Protein AF-A0A4Q3J9M8-F1 (afdb_monomer)

Foldseek 3Di:
DDPPPVLLVVVCCCCVVCNPVNQQVVQVVLLVVLCVLPQAFKEKEAEAFPLLSQQLLVCSRRVASFDCDPSDTHHPDGFQAIFIDHNVPSPDPPDGGPPVDRQGNDPVRLVVLLVCCVVRVGLEYEYGAALLDDLVVLLVRLVVCCVRPVVSQLPASRNHQAYEYEYEPCVNQDDDPVSSVVSQVSSVVSNQVSQVVRVNSVRHHYYYFYAYSDNVDPRSVSVVVSSVVRSVRSVD

Radius of gyration: 18.49 Å; Cα contacts (8 Å, |Δi|>4): 381; chains: 1; bounding box: 43×40×62 Å

Secondary structure (DSSP, 8-state):
-----HHHHHHHHHHHHHHHHHHHHHHHHHHHHHHHHHTT--EEEE-STTSSHHHHHHHHHHSSSSEEETTEEEPPP-----EEE-GGGGG-TT-----SS----SGGGTHHHHHHHHHH--SEEEEEEETTS-HHHHHHHHHTHHHHTGGGGSS--TT--EEEEEEE-GGGG-S-HHHHHHHHHHHHHHHHHHHHTSGGGTT-EEEEEE----TTS--HHHHHHHHHHHHHHTT-

Nearest PDB structures (foldseek):
  6jms-assembly1_A  TM=3.909E-01  e=2.200E-01  Cryptomeria japonica
  6ii7-assembly1_A  TM=4.562E-01  e=1.155E+00  Plasmodium falciparum 3D7
  2pgr-assembly1_A  TM=4.393E-01  e=7.632E-01  Plasmodium vivax
  8usc-assembly1_F  TM=2.830E-01  e=1.736E-01  Homo sapiens
  5jip-assembly1_B  TM=5.980E-01  e=8.160E+00  Clostridium perfringens

Solvent-accessible surface area (backbone atoms only — not comparable to full-atom values): 12938 Å² total; per-residue (Å²): 134,84,82,78,55,66,66,62,54,48,52,50,45,49,46,68,73,56,35,73,64,52,58,51,50,49,16,53,51,44,34,51,51,51,48,65,55,34,42,83,38,26,34,36,37,45,54,60,67,86,23,44,61,46,22,50,51,36,24,62,63,48,64,35,30,48,39,77,60,86,94,41,84,36,72,51,74,86,54,46,43,47,43,53,46,57,43,86,46,82,80,46,100,85,56,83,72,73,49,91,55,91,33,53,34,53,86,94,25,48,70,44,43,51,51,47,48,71,74,62,54,31,24,26,37,41,36,29,35,54,42,76,52,53,74,69,54,47,50,51,62,53,57,50,41,41,88,52,50,51,60,82,23,58,89,46,48,87,60,42,35,23,46,32,37,38,29,16,49,48,76,72,64,53,98,44,73,67,50,53,51,52,56,50,46,54,55,40,54,53,49,51,51,57,33,63,75,35,70,49,45,63,80,47,45,71,52,69,39,71,24,36,63,48,78,91,47,96,42,48,67,46,41,51,52,46,52,51,51,52,32,52,54,51,66,111

pLDDT: mean 76.06, std 20.87, range [29.19, 98.31]

Structure (mmCIF, N/CA/C/O backbone):
data_AF-A0A4Q3J9M8-F1
#
_entry.id   AF-A0A4Q3J9M8-F1
#
loop_
_atom_site.group_PDB
_atom_site.id
_atom_site.type_symbol
_atom_site.label_atom_id
_atom_site.label_alt_id
_atom_site.label_comp_id
_atom_site.label_asym_id
_atom_site.label_entity_id
_atom_site.label_seq_id
_atom_site.pdbx_PDB_ins_code
_atom_site.Cartn_x
_atom_site.Cartn_y
_atom_site.Cartn_z
_atom_site.occupancy
_atom_site.B_iso_or_equiv
_atom_site.auth_seq_id
_atom_site.auth_comp_id
_atom_site.auth_asym_id
_atom_site.auth_atom_id
_atom_site.pdbx_PDB_model_num
ATOM 1 N N . MET A 1 1 ? 23.317 -5.936 -42.531 1.00 34.91 1 MET A N 1
ATOM 2 C CA . MET A 1 1 ? 23.361 -5.793 -41.062 1.00 34.91 1 MET A CA 1
ATOM 3 C C . MET A 1 1 ? 21.920 -5.882 -40.584 1.00 34.91 1 MET A C 1
ATOM 5 O O . MET A 1 1 ? 21.165 -4.950 -40.819 1.00 34.91 1 MET A O 1
ATOM 9 N N . VAL A 1 2 ? 21.485 -7.051 -40.110 1.00 39.22 2 VAL A N 1
ATOM 10 C CA . VAL A 1 2 ? 20.093 -7.259 -39.677 1.00 39.22 2 VAL A CA 1
ATOM 11 C C . VAL A 1 2 ? 19.960 -6.637 -38.292 1.00 39.22 2 VAL A C 1
ATOM 13 O O . VAL A 1 2 ? 20.697 -7.017 -37.385 1.00 39.22 2 VAL A O 1
ATOM 16 N N . ALA A 1 3 ? 19.091 -5.638 -38.151 1.00 35.22 3 ALA A N 1
ATOM 17 C CA . ALA A 1 3 ? 18.770 -5.058 -36.856 1.00 35.22 3 ALA A CA 1
ATOM 18 C C . ALA A 1 3 ? 18.008 -6.112 -36.044 1.00 35.22 3 ALA A C 1
ATOM 20 O O . ALA A 1 3 ? 16.868 -6.439 -36.363 1.00 35.22 3 ALA A O 1
ATOM 21 N N . PHE A 1 4 ? 18.681 -6.685 -35.049 1.00 36.88 4 PHE A N 1
ATOM 22 C CA . PHE A 1 4 ? 18.073 -7.554 -34.050 1.00 36.88 4 PHE A CA 1
ATOM 23 C C . PHE A 1 4 ? 17.113 -6.697 -33.222 1.00 36.88 4 PHE A C 1
ATOM 25 O O . PHE A 1 4 ? 17.547 -5.815 -32.475 1.00 36.88 4 PHE A O 1
ATOM 32 N N . ASP A 1 5 ? 15.811 -6.914 -33.382 1.00 49.81 5 ASP A N 1
ATOM 33 C CA . ASP A 1 5 ? 14.810 -6.298 -32.520 1.00 49.81 5 ASP A CA 1
ATOM 34 C C . ASP A 1 5 ? 14.708 -7.148 -31.254 1.00 49.81 5 ASP A C 1
ATOM 36 O O . ASP A 1 5 ? 13.863 -8.034 -31.121 1.00 49.81 5 ASP A O 1
ATOM 40 N N . LEU A 1 6 ? 15.640 -6.884 -30.332 1.00 43.66 6 LEU A N 1
ATOM 41 C CA . LEU A 1 6 ? 15.848 -7.633 -29.092 1.00 43.66 6 LEU A CA 1
ATOM 42 C C . LEU A 1 6 ? 14.543 -7.874 -28.311 1.00 43.66 6 LEU A C 1
ATOM 44 O O . LEU A 1 6 ? 14.422 -8.861 -27.595 1.00 43.66 6 LEU A O 1
ATOM 48 N N . LYS A 1 7 ? 13.559 -6.975 -28.447 1.00 46.78 7 LYS A N 1
ATOM 49 C CA . LYS A 1 7 ? 12.254 -7.073 -27.784 1.00 46.78 7 LYS A CA 1
ATOM 50 C C . LYS A 1 7 ? 11.338 -8.093 -28.455 1.00 46.78 7 LYS A C 1
ATOM 52 O O . LYS A 1 7 ? 10.704 -8.879 -27.753 1.00 46.78 7 LYS A O 1
ATOM 57 N N . LYS A 1 8 ? 11.294 -8.109 -29.789 1.00 48.78 8 LYS A N 1
ATOM 58 C CA . LYS A 1 8 ? 10.491 -9.050 -30.579 1.00 48.78 8 LYS A CA 1
ATOM 59 C C . LYS A 1 8 ? 10.995 -10.479 -30.412 1.00 48.78 8 LYS A C 1
ATOM 61 O O . LYS A 1 8 ? 10.197 -11.388 -30.188 1.00 48.78 8 LYS A O 1
ATOM 66 N N . ASP A 1 9 ? 12.313 -10.643 -30.422 1.00 55.47 9 ASP A N 1
ATOM 67 C CA . ASP A 1 9 ? 12.949 -11.951 -30.286 1.00 55.47 9 ASP A CA 1
ATOM 68 C C . ASP A 1 9 ? 12.817 -12.495 -28.860 1.00 55.47 9 ASP A C 1
ATOM 70 O O . ASP A 1 9 ? 12.577 -13.685 -28.681 1.00 55.47 9 ASP A O 1
ATOM 74 N N . MET A 1 10 ? 12.868 -11.638 -27.834 1.00 46.31 10 MET A N 1
ATOM 75 C CA . MET A 1 10 ? 12.685 -12.058 -26.441 1.00 46.31 10 MET A CA 1
ATOM 76 C C . MET A 1 10 ? 11.227 -12.420 -26.126 1.00 46.31 10 MET A C 1
ATOM 78 O O . MET A 1 10 ? 10.986 -13.405 -25.432 1.00 46.31 10 MET A O 1
ATOM 82 N N . LEU A 1 11 ? 10.247 -11.680 -26.665 1.00 43.53 11 LEU A N 1
ATOM 83 C CA . LEU A 1 11 ? 8.823 -11.993 -26.495 1.00 43.53 11 LEU A CA 1
ATOM 84 C C . LEU A 1 11 ? 8.440 -13.275 -27.253 1.00 43.53 11 LEU A C 1
ATOM 86 O O . LEU A 1 11 ? 7.758 -14.137 -26.700 1.00 43.53 11 LEU A O 1
ATOM 90 N N . GLN A 1 12 ? 8.927 -13.443 -28.490 1.00 50.16 12 GLN A N 1
ATOM 91 C CA . GLN A 1 12 ? 8.756 -14.682 -29.256 1.00 50.16 12 GLN A CA 1
ATOM 92 C C . GLN A 1 12 ? 9.469 -15.861 -28.599 1.00 50.16 12 GLN A C 1
ATOM 94 O O . GLN A 1 12 ? 8.900 -16.950 -28.537 1.00 50.16 12 GLN A O 1
ATOM 99 N N . TRP A 1 13 ? 10.673 -15.663 -28.062 1.00 55.78 13 TRP A N 1
ATOM 100 C CA . TRP A 1 13 ? 11.381 -16.684 -27.297 1.00 55.78 13 TRP A CA 1
ATOM 101 C C . TRP A 1 13 ? 10.602 -17.068 -26.037 1.00 55.78 13 TRP A C 1
ATOM 103 O O . TRP A 1 13 ? 10.416 -18.250 -25.787 1.00 55.78 13 TRP A O 1
ATOM 113 N N . PHE A 1 14 ? 10.045 -16.115 -25.288 1.00 41.34 14 PHE A N 1
ATOM 114 C CA . PHE A 1 14 ? 9.275 -16.406 -24.074 1.00 41.34 14 PHE A CA 1
ATOM 115 C C . PHE A 1 14 ? 7.958 -17.140 -24.380 1.00 41.34 14 PHE A C 1
ATOM 117 O O . PHE A 1 14 ? 7.633 -18.143 -23.747 1.00 41.34 14 PHE A O 1
ATOM 124 N N . VAL A 1 15 ? 7.225 -16.696 -25.407 1.00 45.69 15 VAL A N 1
ATOM 125 C CA . VAL A 1 15 ? 5.976 -17.336 -25.858 1.00 45.69 15 VAL A CA 1
ATOM 126 C C . VAL A 1 15 ? 6.233 -18.717 -26.472 1.00 45.69 15 VAL A C 1
ATOM 128 O O . VAL A 1 15 ? 5.415 -19.613 -26.284 1.00 45.69 15 VAL A O 1
ATOM 131 N N . SER A 1 16 ? 7.357 -18.919 -27.166 1.00 46.34 16 SER A N 1
ATOM 132 C CA . SER A 1 16 ? 7.733 -20.226 -27.734 1.00 46.34 16 SER A CA 1
ATOM 133 C C . SER A 1 16 ? 8.341 -21.186 -26.710 1.00 46.34 16 SER A C 1
ATOM 135 O O . SER A 1 16 ? 8.141 -22.390 -26.828 1.00 46.34 16 SER A O 1
ATOM 137 N N . THR A 1 17 ? 9.037 -20.670 -25.693 1.00 45.38 17 THR A N 1
ATOM 138 C CA . THR A 1 17 ? 9.696 -21.470 -24.647 1.00 45.38 17 THR A CA 1
ATOM 139 C C . THR A 1 17 ? 8.710 -21.918 -23.575 1.00 45.38 17 THR A C 1
ATOM 141 O O . THR A 1 17 ? 8.787 -23.054 -23.114 1.00 45.38 17 THR A O 1
ATOM 144 N N . PHE A 1 18 ? 7.772 -21.051 -23.183 1.00 42.66 18 PHE A N 1
ATOM 145 C CA . PHE A 1 18 ? 6.828 -21.342 -22.103 1.00 42.66 18 PHE A CA 1
ATOM 146 C C . PHE A 1 18 ? 5.405 -21.629 -22.604 1.00 42.66 18 PHE A C 1
ATOM 148 O O . PHE A 1 18 ? 4.653 -22.302 -21.913 1.00 42.66 18 PHE A O 1
ATOM 155 N N . GLY A 1 19 ? 5.027 -21.205 -23.814 1.00 35.03 19 GLY A N 1
ATOM 156 C CA . GLY A 1 19 ? 3.685 -21.424 -24.365 1.00 35.03 19 GLY A CA 1
ATOM 157 C C . GLY A 1 19 ? 2.616 -20.494 -23.770 1.00 35.03 19 GLY A C 1
ATOM 158 O O . GLY A 1 19 ? 2.667 -20.100 -22.604 1.00 35.03 19 GLY A O 1
ATOM 159 N N . LYS A 1 20 ? 1.595 -20.149 -24.571 1.00 37.00 20 LYS A N 1
ATOM 160 C CA . LYS A 1 20 ? 0.423 -19.372 -24.106 1.00 37.00 20 LYS 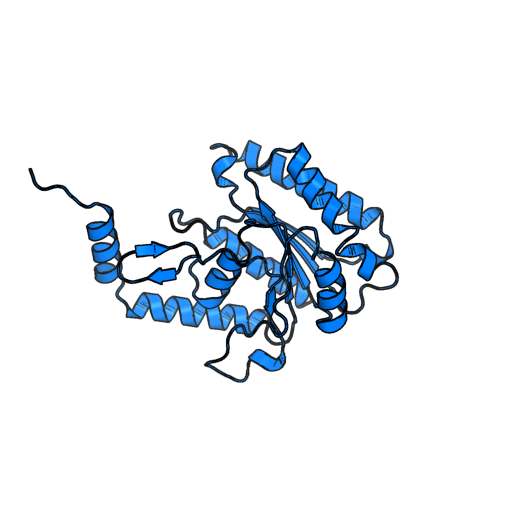A CA 1
ATOM 161 C C . LYS A 1 20 ? -0.327 -20.067 -22.959 1.00 37.00 20 LYS A C 1
ATOM 163 O O . LYS A 1 20 ? -0.918 -19.390 -22.122 1.00 37.00 20 LYS A O 1
ATOM 168 N N . ASP A 1 21 ? -0.247 -21.392 -22.892 1.00 29.19 21 ASP A N 1
ATOM 169 C CA . ASP A 1 21 ? -0.955 -22.209 -21.906 1.00 29.19 21 ASP A CA 1
ATOM 170 C C . ASP A 1 21 ? -0.332 -22.127 -20.499 1.00 29.19 21 ASP A C 1
ATOM 172 O O . ASP A 1 21 ? -1.062 -22.125 -19.510 1.00 29.19 21 ASP A O 1
ATOM 176 N N . VAL A 1 22 ? 0.994 -21.957 -20.372 1.00 29.44 22 VAL A N 1
ATOM 177 C CA . VAL A 1 22 ? 1.664 -21.761 -19.064 1.00 29.44 22 VAL A CA 1
ATOM 178 C C . VAL A 1 22 ? 1.387 -20.366 -18.497 1.00 29.44 22 VAL A C 1
ATOM 180 O O . VAL A 1 22 ? 1.242 -20.198 -17.284 1.00 29.44 22 VAL A O 1
ATOM 183 N N . LEU A 1 23 ? 1.252 -19.364 -19.370 1.00 31.72 23 LEU A N 1
ATOM 184 C CA . LEU A 1 23 ? 0.848 -18.004 -19.001 1.00 31.72 23 LEU A CA 1
ATOM 185 C C . LEU A 1 23 ? -0.592 -17.958 -18.468 1.00 31.72 23 LEU A C 1
ATOM 187 O O . LEU A 1 23 ? -0.853 -17.310 -17.459 1.00 31.72 23 LEU A O 1
ATOM 191 N N . LEU A 1 24 ? -1.513 -18.690 -19.102 1.00 32.50 24 LEU A N 1
ATOM 192 C CA . LEU A 1 24 ? -2.895 -18.821 -18.628 1.00 32.50 24 LEU A CA 1
ATOM 193 C C . LEU A 1 24 ? -2.967 -19.605 -17.309 1.00 32.50 24 LEU A C 1
ATOM 195 O O . LEU A 1 24 ? -3.632 -19.172 -16.372 1.00 32.50 24 LEU A O 1
ATOM 199 N N . TYR A 1 25 ? -2.216 -20.704 -17.194 1.00 33.88 25 TYR A N 1
ATOM 200 C CA . TYR A 1 25 ? -2.205 -21.534 -15.987 1.00 33.88 25 TYR A CA 1
ATOM 201 C C . TYR A 1 25 ? -1.637 -20.807 -14.756 1.00 33.88 25 TYR A C 1
ATOM 203 O O . TYR A 1 25 ? -2.136 -20.978 -13.643 1.00 33.88 25 TYR A O 1
ATOM 211 N N . THR A 1 26 ? -0.610 -19.969 -14.933 1.00 45.03 26 THR A N 1
ATOM 212 C CA . THR A 1 26 ? -0.032 -19.171 -13.835 1.00 45.03 26 THR A CA 1
ATOM 213 C C . THR A 1 26 ? -0.955 -18.036 -13.394 1.00 45.03 26 THR A C 1
ATOM 215 O O . THR A 1 26 ? -1.088 -17.811 -12.189 1.00 45.03 26 THR A O 1
ATOM 218 N N . ALA A 1 27 ? -1.651 -17.383 -14.331 1.00 48.41 27 ALA A N 1
ATOM 219 C CA . ALA A 1 27 ? -2.679 -16.392 -14.019 1.00 48.41 27 ALA A CA 1
ATOM 220 C C . ALA A 1 27 ? -3.848 -17.014 -13.235 1.00 48.41 27 ALA A C 1
ATOM 222 O O . ALA A 1 27 ? -4.205 -16.497 -12.177 1.00 48.41 27 ALA A O 1
ATOM 223 N N . ASP A 1 28 ? -4.370 -18.164 -13.678 1.00 52.31 28 ASP A N 1
ATOM 224 C CA 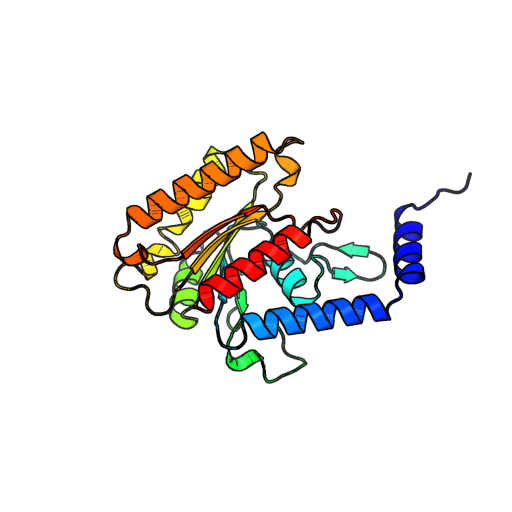. ASP A 1 28 ? -5.460 -18.879 -13.000 1.00 52.31 28 ASP A CA 1
ATOM 225 C C . ASP A 1 28 ? -5.046 -19.372 -11.602 1.00 52.31 28 ASP A C 1
ATOM 227 O O . ASP A 1 28 ? -5.810 -19.253 -10.641 1.00 52.31 28 ASP A O 1
ATOM 231 N N . ALA A 1 29 ? -3.822 -19.890 -11.445 1.00 59.59 29 ALA A N 1
ATOM 232 C CA . ALA A 1 29 ? -3.310 -20.354 -10.155 1.00 59.59 29 ALA A CA 1
ATOM 233 C C . ALA A 1 29 ? -3.116 -19.204 -9.151 1.00 59.59 29 ALA A C 1
ATOM 235 O O . ALA A 1 29 ? -3.532 -19.319 -7.993 1.00 59.59 29 ALA A O 1
ATOM 236 N N . LEU A 1 30 ? -2.538 -18.079 -9.588 1.00 61.16 30 LEU A N 1
ATOM 237 C CA . LEU A 1 30 ? -2.380 -16.880 -8.758 1.00 61.16 30 LEU A CA 1
ATOM 238 C C . LEU A 1 30 ? -3.736 -16.267 -8.411 1.00 61.16 30 LEU A C 1
ATOM 240 O O . LEU A 1 30 ? -3.990 -15.940 -7.252 1.00 61.16 30 LEU A O 1
ATOM 244 N N . GLN A 1 31 ? -4.647 -16.187 -9.378 1.00 63.66 31 GLN A N 1
ATOM 245 C CA . GLN A 1 31 ? -6.010 -15.725 -9.151 1.00 63.66 31 GLN A CA 1
ATOM 2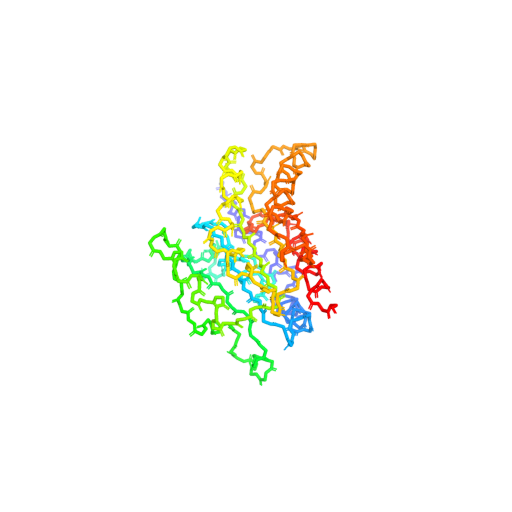46 C C . GLN A 1 31 ? -6.729 -16.613 -8.131 1.00 63.66 31 GLN A C 1
ATOM 248 O O . GLN A 1 31 ? -7.351 -16.104 -7.196 1.00 63.66 31 GLN A O 1
ATOM 253 N N . HIS A 1 32 ? -6.598 -17.936 -8.239 1.00 67.38 32 HIS A N 1
ATOM 254 C CA . HIS A 1 32 ? -7.123 -18.864 -7.244 1.00 67.38 32 HIS A CA 1
ATOM 255 C C . HIS A 1 32 ? -6.496 -18.648 -5.863 1.00 67.38 32 HIS A C 1
ATOM 257 O O . HIS A 1 32 ? -7.215 -18.660 -4.859 1.00 67.38 32 HIS A O 1
ATOM 263 N N . GLN A 1 33 ? -5.195 -18.385 -5.792 1.00 72.44 33 GLN A N 1
ATOM 264 C CA . GLN A 1 33 ? -4.503 -18.104 -4.539 1.00 72.44 33 GLN A CA 1
ATOM 265 C C . GLN A 1 33 ? -5.016 -16.821 -3.868 1.00 72.44 33 GLN A C 1
ATOM 267 O O . GLN A 1 33 ? -5.374 -16.853 -2.687 1.00 72.44 33 GLN A O 1
ATOM 272 N N . TRP A 1 34 ? -5.137 -15.718 -4.611 1.00 75.38 34 TRP A N 1
ATOM 273 C CA . TRP A 1 34 ? -5.677 -14.456 -4.091 1.00 75.38 34 TRP A CA 1
ATOM 274 C C . TRP A 1 34 ? -7.149 -14.576 -3.727 1.00 75.38 34 TRP A C 1
ATOM 276 O O . TRP A 1 34 ? -7.562 -14.118 -2.663 1.00 75.38 34 TRP A O 1
ATOM 286 N N . SER A 1 35 ? -7.931 -15.281 -4.551 1.00 70.12 35 SER A N 1
ATOM 287 C CA . SER A 1 35 ? -9.333 -15.573 -4.254 1.00 70.12 35 SER A CA 1
ATOM 288 C C . SER A 1 35 ? -9.494 -16.294 -2.926 1.00 70.12 35 SER A C 1
ATOM 290 O O . SER A 1 35 ? -10.442 -16.024 -2.201 1.00 70.12 35 SER A O 1
ATOM 292 N N . ARG A 1 36 ? -8.565 -17.197 -2.587 1.00 75.25 36 ARG A N 1
ATOM 293 C CA . ARG A 1 36 ? -8.596 -17.963 -1.345 1.00 75.25 36 ARG A CA 1
ATOM 294 C C . ARG A 1 36 ? -8.194 -17.108 -0.149 1.00 75.25 36 ARG A C 1
ATOM 296 O O . ARG A 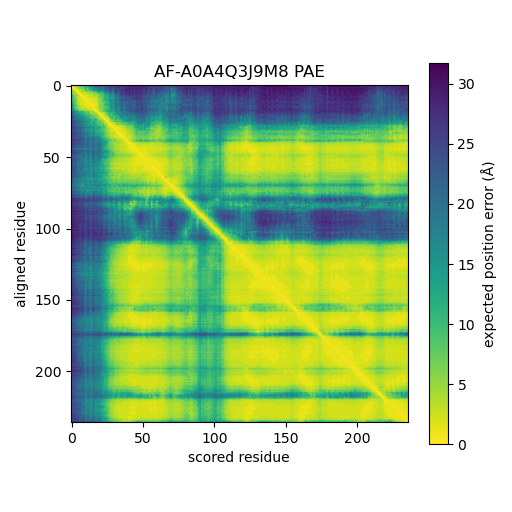1 36 ? -8.851 -17.207 0.881 1.00 75.25 36 ARG A O 1
ATOM 303 N N . LEU A 1 37 ? -7.157 -16.282 -0.292 1.00 76.00 37 LEU A N 1
ATOM 304 C CA . LEU A 1 37 ? -6.686 -15.389 0.772 1.00 76.00 37 LEU A CA 1
ATOM 305 C C . LEU A 1 37 ? -7.711 -14.297 1.106 1.00 76.00 37 LEU A C 1
ATOM 307 O O . LEU A 1 37 ? -7.874 -13.942 2.268 1.00 76.00 37 LEU A O 1
ATOM 311 N N . PHE A 1 38 ? -8.446 -13.808 0.104 1.00 77.50 38 PHE A N 1
ATOM 312 C CA . PHE A 1 38 ? -9.315 -12.637 0.243 1.00 77.50 38 PHE A CA 1
ATOM 313 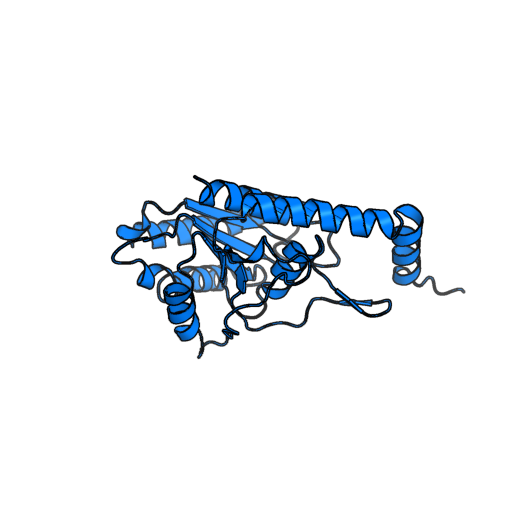C C . PHE A 1 38 ? -10.814 -12.946 0.137 1.00 77.50 38 PHE A C 1
ATOM 315 O O . PHE A 1 38 ? -11.634 -12.035 0.184 1.00 77.50 38 PHE A O 1
ATOM 322 N N . LYS A 1 39 ? -11.209 -14.225 0.036 1.00 72.75 39 LYS A N 1
ATOM 323 C CA . LYS A 1 39 ? -12.592 -14.659 -0.264 1.00 72.75 39 LYS A CA 1
ATOM 324 C C . LYS A 1 39 ? -13.669 -13.985 0.587 1.00 72.75 39 LYS A C 1
ATOM 326 O O . LYS A 1 39 ? -14.775 -13.739 0.116 1.00 72.75 39 LYS A O 1
ATOM 331 N N . THR A 1 40 ? -13.367 -13.762 1.860 1.00 77.06 40 THR A N 1
ATOM 332 C CA . THR A 1 40 ? -14.301 -13.227 2.857 1.00 77.06 40 THR A CA 1
ATOM 333 C C . THR A 1 40 ? -13.878 -11.868 3.390 1.00 77.06 40 THR A C 1
ATOM 335 O O . THR A 1 40 ? -14.446 -11.407 4.375 1.00 77.06 40 THR A O 1
ATOM 338 N N . ARG A 1 41 ? -12.855 -11.252 2.791 1.00 84.38 41 ARG A N 1
ATOM 339 C CA . ARG A 1 41 ? -12.217 -10.049 3.311 1.00 84.38 41 ARG A CA 1
ATOM 340 C C . ARG A 1 41 ? -12.243 -8.968 2.252 1.00 84.38 41 ARG A C 1
ATOM 342 O O . ARG A 1 41 ? -11.758 -9.142 1.140 1.00 84.38 41 ARG A O 1
ATOM 349 N N . THR A 1 42 ? -12.798 -7.839 2.641 1.00 82.94 42 THR A N 1
ATOM 350 C CA . THR A 1 42 ? -12.813 -6.644 1.816 1.00 82.94 42 THR A CA 1
ATOM 351 C C . THR A 1 42 ? -11.501 -5.889 1.974 1.00 82.94 42 THR A C 1
ATOM 353 O O . THR A 1 42 ? -11.116 -5.586 3.100 1.00 82.94 42 THR A O 1
ATOM 356 N N . ILE A 1 43 ? -10.819 -5.575 0.878 1.00 86.31 43 ILE A N 1
ATOM 357 C CA . ILE A 1 43 ? -9.548 -4.838 0.894 1.00 86.31 43 ILE A CA 1
ATOM 358 C C . ILE A 1 43 ? -9.724 -3.523 0.162 1.00 86.31 43 ILE A C 1
ATOM 360 O O . ILE A 1 43 ? -10.378 -3.479 -0.882 1.00 86.31 43 ILE A O 1
ATOM 364 N N . LEU A 1 44 ? -9.104 -2.476 0.696 1.00 86.69 44 LEU A N 1
ATOM 365 C CA . LEU A 1 44 ? -9.022 -1.174 0.055 1.00 86.69 44 LEU A CA 1
ATOM 366 C C . LEU A 1 44 ? -7.559 -0.843 -0.273 1.00 86.69 44 LEU A C 1
ATOM 368 O O . LEU A 1 44 ? -6.686 -0.940 0.582 1.00 86.69 44 LEU A O 1
ATOM 372 N N . ILE A 1 45 ? -7.288 -0.455 -1.517 1.00 89.00 45 ILE A N 1
ATOM 373 C CA . ILE A 1 45 ? -5.964 -0.029 -1.977 1.00 89.00 45 ILE A CA 1
ATOM 374 C C . ILE A 1 45 ? -5.979 1.485 -2.176 1.00 89.00 45 ILE A C 1
ATOM 376 O O . ILE A 1 45 ? -6.741 1.995 -3.003 1.00 89.00 45 ILE A O 1
ATOM 380 N N . LEU A 1 46 ? -5.126 2.183 -1.432 1.00 88.81 46 LEU A N 1
ATOM 381 C CA . LEU A 1 46 ? -4.999 3.640 -1.393 1.00 88.81 46 LEU A CA 1
ATOM 382 C C . LEU A 1 46 ? -3.570 4.072 -1.742 1.00 88.81 46 LEU A C 1
ATOM 384 O O . LEU A 1 46 ? -2.691 3.243 -1.971 1.00 88.81 46 LEU A O 1
ATOM 388 N N . GLY A 1 47 ? -3.347 5.380 -1.836 1.00 89.69 47 GLY A N 1
ATOM 389 C CA . GLY A 1 47 ? -2.031 5.966 -2.096 1.00 89.69 47 GLY A CA 1
ATOM 390 C C . GLY A 1 47 ? -2.085 7.117 -3.101 1.00 89.69 47 GLY A C 1
ATOM 391 O O . GLY A 1 47 ? -3.097 7.292 -3.795 1.00 89.69 47 GLY A O 1
ATOM 392 N N . PRO A 1 48 ? -0.996 7.889 -3.242 1.00 85.50 48 PRO A N 1
ATOM 393 C CA . PRO A 1 48 ? -0.949 9.051 -4.110 1.00 85.50 48 PRO A CA 1
ATOM 394 C C . PRO A 1 48 ? -1.031 8.667 -5.594 1.00 85.50 48 PRO A C 1
ATOM 396 O O . PRO A 1 48 ? -0.971 7.494 -6.002 1.00 85.50 48 PRO A O 1
ATOM 399 N N . LYS A 1 49 ? -1.217 9.684 -6.436 1.00 81.44 49 LYS A N 1
ATOM 400 C CA . LYS A 1 49 ? -1.220 9.541 -7.894 1.00 81.44 49 LYS A CA 1
ATOM 401 C C . LYS A 1 49 ? 0.076 8.873 -8.359 1.00 81.44 49 LYS A C 1
ATOM 403 O O . LYS A 1 49 ? 1.143 9.139 -7.824 1.00 81.44 49 LYS A O 1
ATOM 408 N N . GLN A 1 50 ? -0.041 7.987 -9.350 1.00 84.06 50 GLN A N 1
ATOM 409 C CA . GLN A 1 50 ? 1.090 7.273 -9.962 1.00 84.06 50 GLN A CA 1
ATOM 410 C C . GLN A 1 50 ? 1.902 6.345 -9.035 1.00 84.06 50 GLN A C 1
ATOM 412 O O . GLN A 1 50 ? 2.886 5.783 -9.497 1.00 84.06 50 GLN A O 1
ATOM 417 N N . ALA A 1 51 ? 1.455 6.051 -7.807 1.00 88.88 51 ALA A N 1
ATOM 418 C CA . ALA A 1 51 ? 2.139 5.097 -6.919 1.00 88.88 51 ALA A CA 1
ATOM 419 C C . ALA A 1 51 ? 2.121 3.626 -7.412 1.00 88.88 51 ALA A C 1
ATOM 421 O O . ALA A 1 51 ? 2.793 2.770 -6.848 1.00 88.88 51 ALA A O 1
ATOM 422 N N . GLY A 1 52 ? 1.373 3.313 -8.479 1.00 88.75 52 GLY A N 1
ATOM 423 C CA . GLY A 1 52 ? 1.287 1.961 -9.054 1.00 88.75 52 GLY A CA 1
ATOM 424 C C . GLY A 1 52 ? 0.048 1.158 -8.647 1.00 88.75 52 GLY A C 1
ATOM 425 O O . GLY A 1 52 ? 0.039 -0.058 -8.795 1.00 88.75 52 GLY A O 1
ATOM 426 N N . LYS A 1 53 ? -1.019 1.815 -8.170 1.00 86.88 53 LYS A N 1
ATOM 427 C CA . LYS A 1 53 ? -2.276 1.154 -7.758 1.00 86.88 53 LYS A CA 1
ATOM 428 C C . LYS A 1 53 ? -2.893 0.310 -8.878 1.00 86.88 53 LYS A C 1
ATOM 430 O O . LYS A 1 53 ? -3.157 -0.872 -8.687 1.00 86.88 53 LYS A O 1
ATOM 435 N N . SER A 1 54 ? -3.065 0.892 -10.067 1.00 82.75 54 SER A N 1
ATOM 436 C CA . SER A 1 54 ? -3.595 0.205 -11.258 1.00 82.75 54 SER A CA 1
ATOM 437 C C . SER A 1 54 ? -2.739 -1.003 -11.637 1.00 82.75 54 SER A C 1
ATOM 439 O O . SER A 1 54 ? -3.251 -2.047 -12.030 1.00 82.75 54 SER A O 1
ATOM 441 N N . THR A 1 55 ? -1.429 -0.871 -11.456 1.00 88.25 55 THR A N 1
ATOM 442 C CA . THR A 1 55 ? -0.444 -1.909 -11.723 1.00 88.25 55 THR A CA 1
ATOM 443 C C . THR A 1 55 ? -0.523 -3.061 -10.725 1.00 88.25 55 THR A C 1
ATOM 445 O O . THR A 1 55 ? -0.483 -4.220 -11.128 1.00 88.25 55 THR A O 1
ATOM 448 N N . LEU A 1 56 ? -0.712 -2.763 -9.436 1.00 88.38 56 LEU A N 1
ATOM 449 C CA . LEU A 1 56 ? -0.951 -3.777 -8.410 1.00 88.38 56 LEU A CA 1
ATOM 450 C C . LEU A 1 56 ? -2.255 -4.534 -8.675 1.00 88.38 56 LEU A C 1
ATOM 452 O O . LEU A 1 56 ? -2.284 -5.755 -8.574 1.00 88.38 56 LEU A O 1
ATOM 456 N N . LEU A 1 57 ? -3.321 -3.836 -9.073 1.00 83.19 57 LEU A N 1
ATOM 457 C CA . LEU A 1 57 ? -4.578 -4.488 -9.448 1.00 83.19 57 LEU A CA 1
ATOM 458 C C . LEU A 1 57 ? -4.405 -5.401 -10.655 1.00 83.19 57 LEU A C 1
ATOM 460 O O . LEU A 1 57 ? -4.929 -6.513 -10.662 1.00 83.19 57 LEU A O 1
ATOM 464 N N . GLN A 1 58 ? -3.653 -4.949 -11.658 1.00 83.19 58 GLN A N 1
ATOM 465 C CA . GLN A 1 58 ? -3.346 -5.760 -12.827 1.00 83.19 58 GLN A CA 1
ATOM 466 C C . GLN A 1 58 ? -2.548 -7.010 -12.442 1.00 83.19 58 GLN A C 1
ATOM 468 O O . GLN A 1 58 ? -2.869 -8.107 -12.907 1.00 83.19 58 GLN A O 1
ATOM 473 N N . PHE A 1 59 ? -1.601 -6.867 -11.512 1.00 86.06 59 PHE A N 1
ATOM 474 C CA . PHE A 1 59 ? -0.853 -7.985 -10.947 1.00 86.06 59 PHE A CA 1
ATOM 475 C C . PHE A 1 59 ? -1.753 -8.962 -10.186 1.00 86.06 59 PHE A C 1
ATOM 477 O O . PHE A 1 59 ? -1.697 -10.163 -10.425 1.00 86.06 59 PHE A O 1
ATOM 484 N N . MET A 1 60 ? -2.651 -8.472 -9.333 1.00 82.06 60 MET A N 1
ATOM 485 C CA . MET A 1 60 ? -3.615 -9.322 -8.627 1.00 82.06 60 MET A CA 1
ATOM 486 C C . MET A 1 60 ? -4.602 -10.012 -9.583 1.00 82.06 60 MET A C 1
ATOM 488 O O . MET A 1 60 ? -5.071 -11.108 -9.286 1.00 82.06 60 MET A O 1
ATOM 492 N N . ARG A 1 61 ? -4.916 -9.385 -10.727 1.00 75.44 61 ARG A N 1
ATOM 493 C CA . ARG A 1 61 ? -5.833 -9.911 -11.750 1.00 75.44 61 ARG A CA 1
ATOM 494 C C . ARG A 1 61 ? -5.199 -10.997 -12.613 1.00 75.44 61 ARG A C 1
ATOM 496 O O . ARG A 1 61 ? -5.858 -11.981 -12.914 1.00 75.44 61 ARG A O 1
ATOM 503 N N . SER A 1 62 ? -3.971 -10.774 -13.066 1.00 77.75 62 SER A N 1
ATOM 504 C CA . SER A 1 62 ? -3.350 -11.564 -14.139 1.00 77.75 62 SER A CA 1
ATOM 505 C C . SER A 1 62 ? -2.048 -12.252 -13.735 1.00 77.75 62 SER A C 1
ATOM 507 O O . SER A 1 62 ? -1.454 -12.962 -14.537 1.00 77.75 62 SER A O 1
ATOM 509 N N . GLY A 1 63 ? -1.561 -12.005 -12.518 1.00 80.50 63 GLY A N 1
ATOM 510 C CA . GLY A 1 63 ? -0.212 -12.382 -12.099 1.00 80.50 63 GLY A CA 1
ATOM 511 C C . GLY A 1 63 ? 0.894 -11.530 -12.727 1.00 80.50 63 GLY A C 1
ATOM 512 O O . GLY A 1 63 ? 2.069 -11.793 -12.488 1.00 80.50 63 GLY A O 1
ATOM 513 N N . GLN A 1 64 ? 0.549 -10.513 -13.525 1.00 82.19 64 GLN A N 1
ATOM 514 C CA . GLN A 1 64 ? 1.500 -9.670 -14.250 1.00 82.19 64 GLN A CA 1
ATOM 515 C C . GLN A 1 64 ? 1.202 -8.191 -14.012 1.00 82.19 64 GLN A C 1
ATOM 517 O O . GLN A 1 64 ? 0.037 -7.809 -14.014 1.00 82.19 64 GLN A O 1
ATOM 522 N N . PRO A 1 65 ? 2.210 -7.320 -13.840 1.00 83.12 65 PRO A N 1
ATOM 523 C CA . PRO A 1 65 ? 1.996 -5.889 -13.619 1.00 83.12 65 PRO A CA 1
ATOM 524 C C . PRO A 1 65 ? 1.813 -5.093 -14.927 1.00 83.12 65 PRO A C 1
ATOM 526 O O . PRO A 1 65 ? 2.064 -3.894 -14.968 1.00 83.12 65 PRO A O 1
ATOM 529 N N . TYR A 1 66 ? 1.426 -5.725 -16.032 1.00 82.31 66 TYR A N 1
ATOM 530 C CA . TYR A 1 66 ? 1.291 -5.060 -17.330 1.00 82.31 66 TYR A CA 1
ATOM 531 C C . TYR A 1 66 ? 0.128 -5.618 -18.137 1.00 82.31 66 TYR A C 1
ATOM 533 O O . TYR A 1 66 ? -0.393 -6.697 -17.857 1.00 82.31 66 TYR A O 1
ATOM 541 N N . GLU A 1 67 ? -0.275 -4.858 -19.147 1.00 80.62 67 GLU A N 1
ATOM 542 C CA . GLU A 1 67 ? -1.226 -5.277 -20.165 1.00 80.62 67 GLU A CA 1
ATOM 543 C C . GLU A 1 67 ? -0.487 -5.524 -21.479 1.00 80.62 67 GLU A C 1
ATOM 545 O O . GLU A 1 67 ? 0.465 -4.820 -21.821 1.00 80.62 67 GLU A O 1
ATOM 550 N N . VAL A 1 68 ? -0.934 -6.536 -22.218 1.00 77.56 68 VAL A N 1
ATOM 551 C CA . VAL A 1 68 ? -0.441 -6.825 -23.565 1.00 77.56 68 VAL A CA 1
ATOM 552 C C . VAL A 1 68 ? -1.444 -6.240 -24.551 1.00 77.56 68 VAL A C 1
ATOM 554 O O . VAL A 1 68 ? -2.583 -6.705 -24.626 1.00 77.56 68 VAL A O 1
ATOM 557 N N . VAL A 1 69 ? -1.044 -5.198 -25.283 1.00 77.50 69 VAL A N 1
ATOM 558 C CA . VAL A 1 69 ? -1.884 -4.544 -26.298 1.00 77.50 69 VAL A CA 1
ATOM 559 C C . VAL A 1 69 ? -1.205 -4.706 -27.652 1.00 77.50 69 VAL A C 1
ATOM 561 O O . VAL A 1 69 ? -0.222 -4.030 -27.950 1.00 77.50 69 VAL A O 1
ATOM 564 N N . GLY A 1 70 ? -1.721 -5.625 -28.470 1.00 80.56 70 GLY A N 1
ATOM 565 C CA . GLY A 1 70 ? -1.012 -6.072 -29.671 1.00 80.56 70 GLY A CA 1
ATOM 566 C C . GLY A 1 70 ? 0.279 -6.792 -29.279 1.00 80.56 70 GLY A C 1
ATOM 567 O O . GLY A 1 70 ? 0.226 -7.744 -28.504 1.00 80.56 70 GLY A O 1
ATOM 568 N N . ASP A 1 71 ? 1.416 -6.297 -29.768 1.00 73.19 71 ASP A N 1
ATOM 569 C CA . ASP A 1 71 ? 2.752 -6.841 -29.482 1.00 73.19 71 ASP A CA 1
ATOM 570 C C . ASP A 1 71 ? 3.534 -6.011 -28.440 1.00 73.19 71 ASP A C 1
ATOM 572 O O . ASP A 1 71 ? 4.725 -6.234 -28.219 1.00 73.19 71 ASP A O 1
ATOM 576 N N . GLU A 1 72 ? 2.885 -5.038 -27.791 1.00 73.69 72 GLU A N 1
ATOM 577 C CA . GLU A 1 72 ? 3.526 -4.152 -26.818 1.00 73.69 72 GLU A CA 1
ATOM 578 C C . GLU A 1 72 ? 3.106 -4.466 -25.379 1.00 73.69 72 GLU A C 1
ATOM 580 O O . GLU A 1 72 ? 1.917 -4.563 -25.061 1.00 73.69 72 GLU A O 1
ATOM 585 N N . LEU A 1 73 ? 4.102 -4.540 -24.488 1.00 77.25 73 LEU A N 1
ATOM 586 C CA . LEU A 1 73 ? 3.891 -4.522 -23.043 1.00 77.25 73 LEU A CA 1
ATOM 587 C C . LEU A 1 73 ? 3.661 -3.081 -22.597 1.00 77.25 73 LEU A C 1
ATOM 589 O O . LEU A 1 73 ? 4.537 -2.225 -22.754 1.00 77.25 73 LEU A O 1
ATOM 593 N N . ARG A 1 74 ? 2.491 -2.808 -22.026 1.00 76.81 74 ARG A N 1
ATOM 594 C CA . ARG A 1 74 ? 2.118 -1.475 -21.555 1.00 76.81 74 ARG A CA 1
ATOM 595 C C . ARG A 1 74 ? 1.810 -1.507 -20.068 1.00 76.81 74 ARG A C 1
ATOM 597 O O . ARG A 1 74 ? 1.128 -2.402 -19.574 1.00 76.81 74 ARG A O 1
ATOM 604 N N . THR A 1 75 ? 2.298 -0.503 -19.345 1.00 77.62 75 THR A N 1
ATOM 605 C CA . THR A 1 75 ? 1.811 -0.237 -17.990 1.00 77.62 75 THR A CA 1
ATOM 606 C C . THR A 1 75 ? 0.320 0.097 -18.088 1.00 77.62 75 THR A C 1
ATOM 608 O O . THR A 1 75 ? -0.046 0.865 -18.986 1.00 77.62 75 THR A O 1
ATOM 611 N N . PRO A 1 76 ? -0.541 -0.444 -17.205 1.00 73.25 76 PRO A N 1
ATOM 612 C CA . PRO A 1 76 ? -1.961 -0.119 -17.221 1.00 73.25 76 PRO A CA 1
ATOM 613 C C . PRO A 1 76 ? -2.152 1.392 -17.154 1.00 73.25 76 PRO A C 1
ATOM 615 O O . PRO A 1 76 ? -1.384 2.083 -16.472 1.00 73.25 76 PRO A O 1
ATOM 618 N N . ALA A 1 77 ? -3.166 1.904 -17.855 1.00 65.69 77 ALA A N 1
ATOM 619 C CA . ALA A 1 77 ? -3.472 3.329 -17.828 1.00 65.69 77 ALA A CA 1
ATOM 620 C C . ALA A 1 77 ? -3.566 3.803 -16.365 1.00 65.69 77 ALA A C 1
ATOM 622 O O . ALA A 1 77 ? -4.244 3.141 -15.570 1.00 65.69 77 ALA A O 1
ATOM 623 N N . PRO A 1 78 ? -2.887 4.906 -15.982 1.00 56.56 78 PRO A N 1
ATOM 624 C CA . PRO A 1 78 ? -2.954 5.410 -14.623 1.00 56.56 78 PRO A CA 1
ATOM 625 C C . PRO A 1 78 ? -4.407 5.695 -14.283 1.00 56.56 78 PRO A C 1
ATOM 627 O O . PRO A 1 78 ? -5.018 6.619 -14.816 1.00 56.56 78 PRO A O 1
ATOM 630 N N . THR A 1 79 ? -4.966 4.900 -13.387 1.00 52.41 79 THR A N 1
ATOM 631 C CA . THR A 1 79 ? -6.248 5.224 -12.796 1.00 52.41 79 THR A CA 1
ATOM 632 C C . THR A 1 79 ? -5.951 6.082 -11.581 1.00 52.41 79 THR A C 1
ATOM 634 O O . THR A 1 79 ? -5.095 5.756 -10.755 1.00 52.41 79 THR A O 1
ATOM 637 N N . ALA A 1 80 ? -6.647 7.210 -11.451 1.00 40.97 80 ALA A N 1
ATOM 638 C CA . ALA A 1 80 ? -6.542 8.025 -10.246 1.00 40.97 80 ALA A CA 1
ATOM 639 C C . ALA A 1 80 ? -7.024 7.243 -8.996 1.00 40.97 80 ALA A C 1
ATOM 641 O O . ALA A 1 80 ? -6.823 7.692 -7.880 1.00 40.97 80 ALA A O 1
ATOM 642 N N . MET A 1 81 ? -7.609 6.057 -9.170 1.00 54.16 81 MET A N 1
ATOM 643 C CA . MET A 1 81 ? -8.608 5.480 -8.285 1.00 54.16 81 MET A CA 1
ATOM 644 C C . MET A 1 81 ? -8.092 4.760 -7.031 1.00 54.16 81 MET A C 1
ATOM 646 O O . MET A 1 81 ? -7.052 4.096 -7.066 1.00 54.16 81 MET A O 1
ATOM 650 N N . ALA A 1 82 ? -8.886 4.810 -5.958 1.00 50.47 82 ALA A N 1
ATOM 651 C CA . ALA A 1 82 ? -8.872 3.812 -4.889 1.00 50.47 82 ALA A CA 1
ATOM 652 C C . ALA A 1 82 ? -9.457 2.482 -5.391 1.00 50.47 82 ALA A C 1
ATOM 654 O O . ALA A 1 82 ? -10.369 2.475 -6.223 1.00 50.47 82 ALA A O 1
ATOM 655 N N . ALA A 1 83 ? -8.944 1.353 -4.895 1.00 53.28 83 ALA A N 1
ATOM 656 C CA . ALA A 1 83 ? -9.363 0.041 -5.376 1.00 53.28 83 ALA A CA 1
ATOM 657 C C . ALA A 1 83 ? -9.995 -0.834 -4.301 1.00 53.28 83 ALA A C 1
ATOM 659 O O . ALA A 1 83 ? -9.398 -1.028 -3.251 1.00 53.28 83 ALA A O 1
ATOM 660 N N . VAL A 1 84 ? -11.171 -1.396 -4.582 1.00 55.56 84 VAL A N 1
ATOM 661 C CA . VAL A 1 84 ? -11.901 -2.268 -3.653 1.00 55.56 84 VAL A CA 1
ATOM 662 C C . VAL A 1 84 ? -11.923 -3.701 -4.173 1.00 55.56 84 VAL A C 1
ATOM 664 O O . VAL A 1 84 ? -12.326 -3.944 -5.312 1.00 55.56 84 VAL A O 1
ATOM 667 N N . VAL A 1 85 ? -11.559 -4.648 -3.310 1.00 56.47 85 VAL A N 1
ATOM 668 C CA . VAL A 1 85 ? -11.745 -6.093 -3.512 1.00 56.47 85 VAL A CA 1
ATOM 669 C C . VAL A 1 85 ? -12.791 -6.555 -2.491 1.00 56.47 85 VAL A C 1
ATOM 671 O O . VAL A 1 85 ? -12.547 -6.380 -1.308 1.00 56.47 85 VAL A O 1
ATOM 674 N N . ASP A 1 86 ? -13.960 -7.060 -2.913 1.00 53.31 86 ASP A N 1
ATOM 675 C CA . ASP A 1 86 ? -15.140 -7.350 -2.053 1.00 53.31 86 ASP A CA 1
ATOM 676 C C . ASP A 1 86 ? -15.411 -8.867 -1.893 1.00 53.31 86 ASP A C 1
ATOM 678 O O . ASP A 1 86 ? -14.995 -9.667 -2.719 1.00 53.31 86 ASP A O 1
ATOM 682 N N . GLN A 1 87 ? -16.159 -9.267 -0.859 1.00 48.62 87 GLN A N 1
ATOM 683 C CA . GLN A 1 87 ? -16.574 -10.625 -0.473 1.00 48.62 87 GLN A CA 1
ATOM 684 C C . GLN A 1 87 ? -17.608 -11.279 -1.423 1.00 48.62 87 GLN A C 1
ATOM 686 O O . GLN A 1 87 ? -17.610 -12.500 -1.597 1.00 48.62 87 GLN A O 1
ATOM 691 N N . LYS A 1 88 ? -18.497 -10.507 -2.076 1.00 40.97 88 LYS A N 1
ATOM 692 C CA . LYS A 1 88 ? -19.544 -11.040 -3.000 1.00 40.97 88 LYS A CA 1
ATOM 693 C C . LYS A 1 88 ? -19.026 -11.455 -4.391 1.00 40.97 88 LYS A C 1
ATOM 695 O O . LYS A 1 88 ? -19.782 -11.894 -5.251 1.00 40.97 88 LYS A O 1
ATOM 700 N N . PHE A 1 89 ? -17.726 -11.331 -4.582 1.00 51.72 89 PHE A N 1
ATOM 701 C CA . PHE A 1 89 ? -16.929 -11.517 -5.795 1.00 51.72 89 PHE A CA 1
ATOM 702 C C . PHE A 1 89 ? -16.615 -12.976 -6.152 1.00 51.72 89 PHE A C 1
ATOM 704 O O . PHE A 1 89 ? -16.393 -13.294 -7.316 1.00 51.72 89 PHE A O 1
ATOM 711 N N . ALA A 1 90 ? -16.635 -13.890 -5.176 1.00 39.78 90 ALA A N 1
ATOM 712 C CA . ALA A 1 90 ? -16.224 -15.280 -5.388 1.00 39.78 90 ALA A CA 1
ATOM 713 C C . ALA A 1 90 ? -17.206 -16.124 -6.234 1.00 39.78 90 ALA A C 1
ATOM 715 O O . ALA A 1 90 ? -16.892 -17.268 -6.562 1.00 39.78 90 ALA A O 1
ATOM 716 N N . ALA A 1 91 ? -18.390 -15.599 -6.568 1.00 36.94 91 ALA A N 1
ATOM 717 C CA . ALA A 1 91 ? -19.447 -16.355 -7.241 1.00 36.94 91 ALA A CA 1
ATOM 718 C C . ALA A 1 91 ? -19.434 -16.249 -8.778 1.00 36.94 91 ALA A C 1
ATOM 720 O O . ALA A 1 91 ? -20.062 -17.079 -9.430 1.00 36.94 91 ALA A O 1
ATOM 721 N N . ASP A 1 92 ? -18.723 -15.284 -9.372 1.00 39.75 92 ASP A N 1
ATOM 722 C CA . ASP A 1 92 ? -18.881 -14.966 -10.795 1.00 39.75 92 ASP A CA 1
ATOM 723 C C . ASP A 1 92 ? -17.524 -14.943 -11.522 1.00 39.75 92 ASP A C 1
ATOM 725 O O . ASP A 1 92 ? -16.753 -13.985 -11.448 1.00 39.75 92 ASP A O 1
ATOM 729 N N . LYS A 1 93 ? -17.208 -16.031 -12.244 1.00 42.75 93 LYS A N 1
ATOM 730 C CA . LYS A 1 93 ? -15.915 -16.273 -12.929 1.00 42.75 93 LYS A CA 1
ATOM 731 C C . LYS A 1 93 ? -15.532 -15.219 -13.987 1.00 42.75 93 LYS A C 1
ATOM 733 O O . LYS A 1 93 ? -14.440 -15.290 -14.536 1.00 42.75 93 LYS A O 1
ATOM 738 N N . LYS A 1 94 ? -16.406 -14.252 -14.288 1.00 38.03 94 LYS A N 1
ATOM 739 C CA . LYS A 1 94 ? -16.209 -13.213 -15.316 1.00 38.03 94 LYS A CA 1
ATOM 740 C C . LYS A 1 94 ? -16.230 -11.773 -14.793 1.00 38.03 94 LYS A C 1
ATOM 742 O O . LYS A 1 94 ? -16.054 -10.858 -15.586 1.00 38.03 94 LYS A O 1
ATOM 747 N N . ASN A 1 95 ? -16.403 -11.555 -13.489 1.00 32.41 95 ASN A N 1
ATOM 748 C CA . ASN A 1 95 ? -16.522 -10.213 -12.911 1.00 32.41 95 ASN A CA 1
ATOM 749 C C . ASN A 1 95 ? -15.487 -9.996 -11.809 1.00 32.41 95 ASN A C 1
ATOM 751 O O . ASN A 1 95 ? -15.819 -9.757 -10.648 1.00 32.41 95 ASN A O 1
ATOM 755 N N . TRP A 1 96 ? -14.210 -10.065 -12.182 1.00 40.75 96 TRP A N 1
ATOM 756 C CA . TRP A 1 96 ? -13.152 -9.633 -11.283 1.00 40.75 96 TRP A CA 1
ATOM 757 C C . TRP A 1 96 ? -12.993 -8.119 -11.430 1.00 40.75 96 TRP A C 1
ATOM 759 O O . TRP A 1 96 ? -12.734 -7.623 -12.524 1.00 40.75 96 TRP A O 1
ATOM 769 N N . LEU A 1 97 ? -13.143 -7.398 -10.314 1.00 42.91 97 LEU A N 1
ATOM 770 C CA . LEU A 1 97 ? -12.808 -5.978 -10.175 1.00 42.91 97 LEU A CA 1
ATOM 771 C C . LEU A 1 97 ? -13.816 -4.976 -10.768 1.00 42.91 97 LEU A C 1
ATOM 773 O O . LEU A 1 97 ? -13.435 -3.978 -11.373 1.00 42.91 97 LEU A O 1
ATOM 777 N N . ARG A 1 98 ? -15.123 -5.151 -10.525 1.00 37.59 98 ARG A N 1
ATOM 778 C CA . ARG A 1 98 ? -16.002 -3.969 -10.523 1.00 37.59 98 ARG A CA 1
ATOM 779 C C . ARG A 1 98 ? -15.805 -3.226 -9.209 1.00 37.59 98 ARG A C 1
ATOM 781 O O . ARG A 1 98 ? -16.467 -3.520 -8.217 1.00 37.59 98 ARG A O 1
ATOM 788 N N . LEU A 1 99 ? -14.874 -2.269 -9.236 1.00 42.25 99 LEU A N 1
ATOM 789 C CA . LEU A 1 99 ? -14.846 -1.128 -8.326 1.00 42.25 99 LEU A CA 1
ATOM 790 C C . LEU A 1 99 ? -16.284 -0.637 -8.192 1.00 42.25 99 LEU A C 1
ATOM 792 O O . LEU A 1 99 ? -16.852 -0.102 -9.142 1.00 42.25 99 LEU A O 1
ATOM 796 N N . LYS A 1 100 ? -16.922 -0.896 -7.048 1.00 36.03 100 LYS A N 1
ATOM 797 C CA . LYS A 1 100 ? -18.322 -0.499 -6.854 1.00 36.03 100 LYS A CA 1
ATOM 798 C C . LYS A 1 100 ? -18.476 1.023 -6.824 1.00 36.03 100 LYS A C 1
ATOM 800 O O . LYS A 1 100 ? -19.591 1.529 -6.890 1.00 36.03 100 LYS A O 1
ATOM 805 N N . ARG A 1 101 ? -17.352 1.736 -6.745 1.00 40.94 101 ARG A N 1
ATOM 806 C CA . ARG A 1 101 ? -17.268 3.180 -6.791 1.00 40.94 101 ARG A CA 1
ATOM 807 C C . ARG A 1 101 ? -15.925 3.559 -7.418 1.00 40.94 101 ARG A C 1
ATOM 809 O O . ARG A 1 101 ? -14.874 3.171 -6.917 1.00 40.94 101 ARG A O 1
ATOM 816 N N . ASP A 1 102 ? -15.993 4.239 -8.555 1.00 37.84 102 ASP A N 1
ATOM 817 C CA . ASP A 1 102 ? -14.884 4.986 -9.144 1.00 37.84 102 ASP A CA 1
ATOM 818 C C . ASP A 1 102 ? -14.605 6.162 -8.193 1.00 37.84 102 ASP A C 1
ATOM 820 O O . ASP A 1 102 ? -15.457 7.030 -8.003 1.00 37.84 102 ASP A O 1
ATOM 824 N N . VAL A 1 103 ? -13.498 6.091 -7.456 1.00 43.41 103 VAL A N 1
ATOM 825 C CA . VAL A 1 103 ? -13.137 7.028 -6.380 1.00 43.41 103 VAL A CA 1
ATOM 826 C C . VAL A 1 103 ? -11.791 7.617 -6.781 1.00 43.41 103 VAL A C 1
ATOM 828 O O . VAL A 1 103 ? -10.776 6.956 -6.554 1.00 43.41 103 VAL A O 1
ATOM 831 N N . PRO A 1 104 ? -11.749 8.773 -7.465 1.00 42.25 104 PRO A N 1
ATOM 832 C CA . PRO A 1 104 ? -10.523 9.276 -8.067 1.00 42.25 104 PRO A CA 1
ATOM 833 C C . PRO A 1 104 ? -9.579 9.854 -6.992 1.00 42.25 104 PRO A C 1
ATOM 835 O O . PRO A 1 104 ? -9.987 10.127 -5.873 1.00 42.25 104 PRO A O 1
ATOM 838 N N . GLY A 1 105 ? -8.285 9.968 -7.289 1.00 42.53 105 GLY A N 1
ATOM 839 C CA . GLY A 1 105 ? -7.217 10.238 -6.307 1.00 42.53 105 GLY A CA 1
ATOM 840 C C . GLY A 1 105 ? -6.392 11.484 -6.606 1.00 42.53 105 GLY A C 1
ATOM 841 O O . GLY A 1 105 ? -5.179 11.479 -6.389 1.00 42.53 105 GLY A O 1
ATOM 842 N N . ASP A 1 106 ? -7.035 12.523 -7.142 1.00 45.94 106 ASP A N 1
ATOM 843 C CA . ASP A 1 106 ? -6.509 13.889 -7.040 1.00 45.94 106 ASP A CA 1
ATOM 844 C C . ASP A 1 106 ? -6.633 14.399 -5.590 1.00 45.94 106 ASP A C 1
ATOM 846 O O . ASP A 1 106 ? -7.373 13.840 -4.779 1.00 45.94 106 ASP A O 1
ATOM 850 N N . LEU A 1 107 ? -5.883 15.455 -5.255 1.00 46.19 107 LEU A N 1
ATOM 851 C CA . LEU A 1 107 ? -5.887 16.078 -3.923 1.00 46.19 107 LEU A CA 1
ATOM 852 C C . LEU A 1 107 ? -7.299 16.509 -3.483 1.00 46.19 107 LEU A C 1
ATOM 854 O O . LEU A 1 107 ? -7.649 16.298 -2.327 1.00 46.19 107 LEU A O 1
ATOM 858 N N . ASP A 1 108 ? -8.129 16.970 -4.425 1.00 49.25 108 ASP A N 1
ATOM 859 C CA . ASP A 1 108 ? -9.537 17.349 -4.208 1.00 49.25 108 ASP A CA 1
ATOM 860 C C . ASP A 1 108 ? -10.474 16.156 -3.938 1.00 49.25 108 ASP A C 1
ATOM 862 O O . ASP A 1 108 ? -11.673 16.322 -3.739 1.00 49.25 108 ASP A O 1
ATOM 866 N N . LEU A 1 109 ? -9.953 14.927 -3.964 1.00 56.38 109 LEU A N 1
ATOM 867 C CA . LEU A 1 109 ? -10.750 13.706 -3.871 1.00 56.38 109 LEU A CA 1
ATOM 868 C C . LEU A 1 109 ? -10.279 12.773 -2.761 1.00 56.38 109 LEU A C 1
ATOM 870 O O . LEU A 1 109 ? -10.809 11.673 -2.625 1.00 56.38 109 LEU A O 1
ATOM 874 N N . ARG A 1 110 ? -9.354 13.197 -1.899 1.00 65.25 110 ARG A N 1
ATOM 875 C CA . ARG A 1 110 ? -9.062 12.452 -0.663 1.00 65.25 110 ARG A CA 1
ATOM 876 C C . ARG A 1 110 ? -10.285 12.364 0.255 1.00 65.25 110 ARG A C 1
ATOM 878 O O . ARG A 1 110 ? -10.470 11.353 0.924 1.00 65.25 110 ARG A O 1
ATOM 885 N N . ASP A 1 111 ? -11.194 13.330 0.160 1.00 64.62 111 ASP A N 1
ATOM 886 C CA . ASP A 1 111 ? -12.523 13.284 0.784 1.00 64.62 111 ASP A CA 1
ATOM 887 C C . ASP A 1 111 ? -13.351 12.075 0.319 1.00 64.62 111 ASP A C 1
ATOM 889 O O . ASP A 1 111 ? -14.200 11.555 1.042 1.00 64.62 111 ASP A O 1
ATOM 893 N N . THR A 1 112 ? -13.076 11.553 -0.879 1.00 68.31 112 THR A N 1
ATOM 894 C CA . THR A 1 112 ? -13.741 10.349 -1.382 1.00 68.31 112 THR A CA 1
ATOM 895 C C . THR A 1 112 ? -13.180 9.063 -0.764 1.00 68.31 112 THR A C 1
ATOM 897 O O . THR A 1 112 ? -13.880 8.047 -0.759 1.00 68.31 112 THR A O 1
ATOM 900 N N . TRP A 1 113 ? -11.979 9.089 -0.165 1.00 79.06 113 TRP A N 1
ATOM 901 C CA . TRP A 1 113 ? -11.451 7.958 0.611 1.00 79.06 113 TRP A CA 1
ATOM 902 C C . TRP A 1 113 ? -12.230 7.764 1.903 1.00 79.06 113 TRP A C 1
ATOM 904 O O . TRP A 1 113 ? -12.546 6.625 2.232 1.00 79.06 113 TRP A O 1
ATOM 914 N N . ALA A 1 114 ? -12.615 8.853 2.572 1.00 77.75 114 ALA A N 1
ATOM 915 C CA . ALA A 1 114 ? -13.487 8.807 3.742 1.00 77.75 114 ALA A CA 1
ATOM 916 C C . ALA A 1 114 ? -14.784 8.052 3.425 1.00 77.75 114 ALA A C 1
ATOM 918 O O . ALA A 1 114 ? -15.169 7.110 4.121 1.00 77.75 114 ALA A O 1
ATOM 919 N N . GLN A 1 115 ? -15.419 8.419 2.308 1.00 72.31 115 GLN A N 1
ATOM 920 C CA . GLN A 1 115 ? -16.630 7.758 1.838 1.00 72.31 115 GLN A CA 1
ATOM 921 C C . GLN A 1 115 ? -16.372 6.293 1.466 1.00 72.31 115 GLN A C 1
ATOM 923 O O . GLN A 1 115 ? -17.164 5.424 1.825 1.00 72.31 115 GLN A O 1
ATOM 928 N N . ALA A 1 116 ? -15.265 5.999 0.777 1.00 75.06 116 ALA A N 1
ATOM 929 C CA . ALA A 1 116 ? -14.897 4.631 0.432 1.00 75.06 116 ALA A CA 1
ATOM 930 C C . ALA A 1 116 ? -14.697 3.776 1.691 1.00 75.06 116 ALA A C 1
ATOM 932 O O . ALA A 1 116 ? -15.262 2.694 1.774 1.00 75.06 116 ALA A O 1
ATOM 933 N N . ILE A 1 117 ? -13.968 4.265 2.695 1.00 83.31 117 ILE A N 1
ATOM 934 C CA . ILE A 1 117 ? -13.759 3.581 3.976 1.00 83.31 117 ILE A CA 1
ATOM 935 C C . ILE A 1 117 ? -15.099 3.316 4.674 1.00 83.31 117 ILE A C 1
ATOM 937 O O . ILE A 1 117 ? -15.354 2.183 5.090 1.00 83.31 117 ILE A O 1
ATOM 941 N N . ALA A 1 118 ? -15.975 4.322 4.745 1.00 82.94 118 ALA A N 1
ATOM 942 C CA . ALA A 1 118 ? -17.283 4.210 5.388 1.00 82.94 118 ALA A CA 1
ATOM 943 C C . ALA A 1 118 ? -18.215 3.200 4.691 1.00 82.94 118 ALA A C 1
ATOM 945 O O . ALA A 1 118 ? -18.893 2.415 5.360 1.00 82.94 118 ALA A O 1
ATOM 946 N N . ASP A 1 119 ? -18.230 3.197 3.356 1.00 74.81 119 ASP A N 1
ATOM 947 C CA . ASP A 1 119 ? -19.083 2.314 2.553 1.00 74.81 119 ASP A CA 1
ATOM 948 C C . ASP A 1 119 ? -18.569 0.877 2.527 1.00 74.81 119 ASP A C 1
ATOM 950 O O . ASP A 1 119 ? -19.335 -0.082 2.635 1.00 74.81 119 ASP A O 1
ATOM 954 N N . VAL A 1 120 ? -17.262 0.737 2.317 1.00 80.12 120 VAL A N 1
ATOM 955 C CA . VAL A 1 120 ? -16.595 -0.538 2.048 1.00 80.12 120 VAL A CA 1
ATOM 956 C C . VAL A 1 120 ? -16.328 -1.287 3.345 1.00 80.12 120 VAL A C 1
ATOM 958 O O . VAL A 1 120 ? -16.382 -2.516 3.347 1.00 80.12 120 VAL A O 1
ATOM 961 N N . LYS A 1 121 ? -16.047 -0.555 4.434 1.00 85.94 121 LYS A N 1
ATOM 962 C CA . LYS A 1 121 ? -15.648 -1.092 5.743 1.00 85.94 121 LYS A CA 1
ATOM 963 C C . LYS A 1 121 ? -14.555 -2.159 5.592 1.00 85.94 121 LYS A C 1
ATOM 965 O O . LYS A 1 121 ? -14.795 -3.336 5.875 1.00 85.94 121 LYS A O 1
ATOM 970 N N . PRO A 1 122 ? -13.377 -1.783 5.060 1.00 89.38 122 PRO A N 1
ATOM 971 C CA . PRO A 1 122 ? -12.356 -2.750 4.693 1.00 89.38 122 PRO A CA 1
ATOM 972 C C . PRO A 1 122 ? -11.828 -3.507 5.916 1.00 89.38 122 PRO A C 1
ATOM 974 O O . PRO A 1 122 ? -11.695 -2.956 7.006 1.00 89.38 122 PRO A O 1
ATOM 977 N N . HIS A 1 123 ? -11.488 -4.772 5.692 1.00 93.56 123 HIS A N 1
ATOM 978 C CA . HIS A 1 123 ? -10.776 -5.624 6.639 1.00 93.56 123 HIS A CA 1
ATOM 979 C C . HIS A 1 123 ? -9.271 -5.364 6.625 1.00 93.56 123 HIS A C 1
ATOM 981 O O . HIS A 1 123 ? -8.583 -5.618 7.607 1.00 93.56 123 HIS A O 1
ATOM 987 N N . GLY A 1 124 ? -8.752 -4.850 5.512 1.00 95.19 124 GLY A N 1
ATOM 988 C CA . GLY A 1 124 ? -7.373 -4.411 5.413 1.00 95.19 124 GLY A CA 1
ATOM 989 C C . GLY A 1 124 ? -7.204 -3.312 4.383 1.00 95.19 124 GLY A C 1
ATOM 990 O O . GLY A 1 124 ? -7.949 -3.241 3.400 1.00 95.19 124 GLY A O 1
ATOM 991 N N . ILE A 1 125 ? -6.197 -2.477 4.604 1.00 94.69 125 ILE A N 1
ATOM 992 C CA . ILE A 1 125 ? -5.812 -1.407 3.694 1.00 94.69 125 ILE A CA 1
ATOM 993 C C . ILE A 1 125 ? -4.380 -1.648 3.223 1.00 94.69 125 ILE A C 1
ATOM 995 O O . ILE A 1 125 ? -3.486 -1.882 4.034 1.00 94.69 125 ILE A O 1
ATOM 999 N N . ILE A 1 126 ? -4.168 -1.565 1.910 1.00 95.88 126 ILE A N 1
ATOM 1000 C CA . ILE A 1 126 ? -2.834 -1.470 1.312 1.00 95.88 126 ILE A CA 1
ATOM 1001 C C . ILE A 1 126 ? -2.638 -0.021 0.870 1.00 95.88 126 ILE A C 1
ATOM 1003 O O . ILE A 1 126 ? -3.353 0.462 -0.008 1.00 95.88 126 ILE A O 1
ATOM 1007 N N . TYR A 1 127 ? -1.670 0.674 1.452 1.00 95.69 127 TYR A N 1
ATOM 1008 C CA . TYR A 1 127 ? -1.313 2.037 1.075 1.00 95.69 127 TYR A CA 1
ATOM 1009 C C . TYR A 1 127 ? -0.043 2.024 0.221 1.00 95.69 127 TYR A C 1
ATOM 1011 O O . TYR A 1 127 ? 1.022 1.628 0.689 1.00 95.69 127 TYR A O 1
ATOM 1019 N N . LEU A 1 128 ? -0.134 2.414 -1.050 1.00 95.25 128 LEU A N 1
ATOM 1020 C CA . LEU A 1 128 ? 1.029 2.442 -1.938 1.00 95.25 128 LEU A CA 1
ATOM 1021 C C . LEU A 1 128 ? 1.763 3.769 -1.810 1.00 95.25 128 LEU A C 1
ATOM 1023 O O . LEU A 1 128 ? 1.130 4.818 -1.798 1.00 95.25 128 LEU A O 1
ATOM 1027 N N . LEU A 1 129 ? 3.091 3.720 -1.823 1.00 95.62 129 LEU A N 1
ATOM 1028 C CA . LEU A 1 129 ? 3.972 4.881 -1.909 1.00 95.62 129 LEU A CA 1
ATOM 1029 C C . LEU A 1 129 ? 4.830 4.816 -3.170 1.00 95.62 129 LEU A C 1
ATOM 1031 O O . LEU A 1 129 ? 5.198 3.735 -3.631 1.00 95.62 129 LEU A O 1
ATOM 1035 N N . ASP A 1 130 ? 5.177 5.982 -3.713 1.00 94.38 130 ASP A N 1
ATOM 1036 C CA . ASP A 1 130 ? 6.160 6.089 -4.791 1.00 94.38 130 ASP A CA 1
ATOM 1037 C C . ASP A 1 130 ? 7.563 6.220 -4.196 1.00 94.38 130 ASP A C 1
ATOM 1039 O O . ASP A 1 130 ? 7.948 7.273 -3.688 1.00 94.38 130 ASP A O 1
ATOM 1043 N N . GLY A 1 131 ? 8.350 5.151 -4.283 1.00 94.81 131 GLY A N 1
ATOM 1044 C CA . GLY A 1 131 ? 9.714 5.116 -3.779 1.00 94.81 131 GLY A CA 1
ATOM 1045 C C . GLY A 1 131 ? 10.641 6.133 -4.445 1.00 94.81 131 GLY A C 1
ATOM 1046 O O . GLY A 1 131 ? 11.613 6.557 -3.826 1.00 94.81 131 GLY A O 1
ATOM 1047 N N . ARG A 1 132 ? 10.374 6.605 -5.664 1.00 93.19 132 ARG A N 1
ATOM 1048 C CA . ARG A 1 132 ? 11.281 7.546 -6.358 1.00 93.19 132 ARG A CA 1
ATOM 1049 C C . ARG A 1 132 ? 11.383 8.909 -5.667 1.00 93.19 132 ARG A C 1
ATOM 1051 O O . ARG A 1 132 ? 12.271 9.692 -5.992 1.00 93.19 132 ARG A O 1
ATOM 1058 N N . ARG A 1 133 ? 10.475 9.195 -4.736 1.00 93.94 133 ARG A N 1
ATOM 1059 C CA . ARG A 1 133 ? 10.419 10.433 -3.954 1.00 93.94 133 ARG A CA 1
ATOM 1060 C C . ARG A 1 133 ? 11.564 10.517 -2.944 1.00 93.94 133 ARG A C 1
ATOM 1062 O O . ARG A 1 133 ? 12.159 9.495 -2.601 1.00 93.94 133 ARG A O 1
ATOM 1069 N N . SER A 1 134 ? 11.893 11.725 -2.478 1.00 95.31 134 SER A N 1
ATOM 1070 C CA . SER A 1 134 ? 12.918 11.945 -1.440 1.00 95.31 134 SER A CA 1
ATOM 1071 C C . SER A 1 134 ? 12.484 11.395 -0.073 1.00 95.31 134 SER A C 1
ATOM 1073 O O . SER A 1 134 ? 11.322 11.043 0.116 1.00 95.31 134 SER A O 1
ATOM 1075 N N . ASP A 1 135 ? 13.404 11.304 0.890 1.00 96.75 135 ASP A N 1
ATOM 1076 C CA . ASP A 1 135 ? 13.085 10.830 2.248 1.00 96.75 135 ASP A CA 1
ATOM 1077 C C . ASP A 1 135 ? 12.063 11.743 2.941 1.00 96.75 135 ASP A C 1
ATOM 1079 O O . ASP A 1 135 ? 11.145 11.266 3.601 1.00 96.75 135 ASP A O 1
ATOM 1083 N N . GLU A 1 136 ? 12.176 13.056 2.750 1.00 97.31 136 GLU A N 1
ATOM 1084 C CA . GLU A 1 136 ? 11.241 14.059 3.271 1.00 97.31 136 GLU A CA 1
ATOM 1085 C C . GLU A 1 136 ? 9.858 13.894 2.640 1.00 97.31 136 GLU A C 1
ATOM 1087 O O . GLU A 1 136 ? 8.843 13.923 3.331 1.00 97.31 136 GLU A O 1
ATOM 1092 N N . GLN A 1 137 ? 9.817 13.671 1.326 1.00 95.88 137 GLN A N 1
ATOM 1093 C CA . GLN A 1 137 ? 8.571 13.451 0.604 1.00 95.88 137 GLN A CA 1
ATOM 1094 C C . GLN A 1 137 ? 7.907 12.118 0.973 1.00 95.88 137 GLN A C 1
ATOM 1096 O O . GLN A 1 137 ? 6.683 12.065 1.012 1.00 95.88 137 GLN A O 1
ATOM 1101 N N . LEU A 1 138 ? 8.685 11.061 1.236 1.00 95.94 138 LEU A N 1
ATOM 1102 C CA . LEU A 1 138 ? 8.161 9.781 1.719 1.00 95.94 138 LEU A CA 1
ATOM 1103 C C . LEU A 1 138 ? 7.557 9.924 3.116 1.00 95.94 138 LEU A C 1
ATOM 1105 O O . LEU A 1 138 ? 6.456 9.431 3.331 1.00 95.94 138 LEU A O 1
ATOM 1109 N N . ARG A 1 139 ? 8.225 10.633 4.039 1.00 97.31 139 ARG A N 1
ATOM 1110 C CA . ARG A 1 139 ? 7.649 10.930 5.363 1.00 97.31 139 ARG A CA 1
ATOM 1111 C C . ARG A 1 139 ? 6.336 11.690 5.239 1.00 97.31 139 ARG A C 1
ATOM 1113 O O . ARG A 1 139 ? 5.353 11.283 5.840 1.00 97.31 139 ARG A O 1
ATOM 1120 N N . ALA A 1 140 ? 6.295 12.731 4.408 1.00 95.75 140 ALA A N 1
ATOM 1121 C CA . ALA A 1 140 ? 5.070 13.491 4.171 1.00 95.75 140 ALA A CA 1
ATOM 1122 C C . ALA A 1 140 ? 3.933 12.607 3.621 1.00 95.75 140 ALA A C 1
ATOM 1124 O O . ALA A 1 140 ? 2.802 12.690 4.094 1.00 95.75 140 ALA A O 1
ATOM 1125 N N . ASP A 1 141 ? 4.231 11.710 2.675 1.00 94.50 141 ASP A N 1
ATOM 1126 C CA . ASP A 1 141 ? 3.224 10.796 2.122 1.00 94.50 141 ASP A CA 1
ATOM 1127 C C . ASP A 1 141 ? 2.737 9.747 3.149 1.00 94.50 141 ASP A C 1
ATOM 1129 O O . ASP A 1 141 ? 1.605 9.268 3.040 1.00 94.50 141 ASP A O 1
ATOM 1133 N N . VAL A 1 142 ? 3.571 9.378 4.134 1.00 96.81 142 VAL A N 1
ATOM 1134 C CA . VAL A 1 142 ? 3.187 8.519 5.272 1.00 96.81 142 VAL A CA 1
ATOM 1135 C C . VAL A 1 142 ? 2.344 9.301 6.280 1.00 96.81 142 VAL A C 1
ATOM 1137 O O . VAL A 1 142 ? 1.309 8.809 6.719 1.00 96.81 142 VAL A O 1
ATOM 1140 N N . GLN A 1 143 ? 2.718 10.541 6.595 1.00 95.75 143 GLN A N 1
ATOM 1141 C CA . GLN A 1 143 ? 1.949 11.437 7.469 1.00 95.75 143 GLN A CA 1
ATOM 1142 C C . GLN A 1 143 ? 0.544 11.715 6.925 1.00 95.75 143 GLN A C 1
ATOM 1144 O O . GLN A 1 143 ? -0.415 11.790 7.694 1.00 95.75 143 GLN A O 1
ATOM 1149 N N . ASP A 1 144 ? 0.399 11.760 5.600 1.00 91.75 144 ASP A N 1
ATOM 1150 C CA . ASP A 1 144 ? -0.889 11.867 4.911 1.00 91.75 144 ASP A CA 1
ATOM 1151 C C . ASP A 1 144 ? -1.853 10.700 5.206 1.00 91.75 144 ASP A C 1
ATOM 1153 O O . ASP A 1 144 ? -3.062 10.831 5.006 1.00 91.75 144 ASP A O 1
ATOM 1157 N N . ILE A 1 145 ? -1.372 9.564 5.721 1.00 94.50 145 ILE A N 1
ATOM 1158 C CA . ILE A 1 145 ? -2.235 8.444 6.118 1.00 94.50 145 ILE A CA 1
ATOM 1159 C C . ILE A 1 145 ? -3.150 8.850 7.285 1.00 94.50 145 ILE A C 1
ATOM 1161 O O . ILE A 1 145 ? -4.299 8.412 7.339 1.00 94.50 145 ILE A O 1
ATOM 1165 N N . VAL A 1 146 ? -2.705 9.708 8.208 1.00 94.12 146 VAL A N 1
ATOM 1166 C CA . VAL A 1 146 ? -3.515 10.088 9.380 1.00 94.12 146 VAL A CA 1
ATOM 1167 C C . VAL A 1 146 ? -4.808 10.811 8.994 1.00 94.12 146 VAL A C 1
ATOM 1169 O O . VAL A 1 146 ? -5.882 10.272 9.283 1.00 94.12 146 VAL A O 1
ATOM 1172 N N . PRO A 1 147 ? -4.763 11.986 8.335 1.00 92.50 147 PRO A N 1
ATOM 1173 C CA . PRO A 1 147 ? -5.968 12.762 8.050 1.00 92.50 147 PRO A CA 1
ATOM 1174 C C . PRO A 1 147 ? -6.912 12.091 7.045 1.00 92.50 147 PRO A C 1
ATOM 1176 O O . PRO A 1 147 ? -8.051 12.528 6.916 1.00 92.50 147 PRO A O 1
ATOM 1179 N N . HIS A 1 148 ? -6.468 11.052 6.330 1.00 88.62 148 HIS A N 1
ATOM 1180 C CA . HIS A 1 148 ? -7.253 10.427 5.259 1.00 88.62 148 HIS A CA 1
ATOM 1181 C C . HIS A 1 148 ? -7.599 8.955 5.491 1.00 88.62 148 HIS A C 1
ATOM 1183 O O . HIS A 1 148 ? -8.434 8.401 4.777 1.00 88.62 148 HIS A O 1
ATOM 1189 N N . VAL A 1 149 ? -6.961 8.304 6.464 1.00 91.62 149 VAL A N 1
ATOM 1190 C CA . VAL A 1 149 ? -7.201 6.897 6.795 1.00 91.62 149 VAL A CA 1
ATOM 1191 C C . VAL A 1 149 ? -7.448 6.748 8.288 1.00 91.62 149 VAL A C 1
ATOM 1193 O O . VAL A 1 149 ? -8.562 6.397 8.671 1.00 91.62 149 VAL A O 1
ATOM 1196 N N . LEU A 1 150 ? -6.457 7.037 9.139 1.00 93.44 150 LEU A N 1
ATOM 1197 C CA . LEU A 1 150 ? -6.556 6.718 10.573 1.00 93.44 150 LEU A CA 1
ATOM 1198 C C . LEU A 1 150 ? -7.620 7.542 11.302 1.00 93.44 150 LEU A C 1
ATOM 1200 O O . LEU A 1 150 ? -8.257 7.026 12.218 1.00 93.44 150 LEU A O 1
ATOM 1204 N N . VAL A 1 151 ? -7.886 8.779 10.866 1.00 93.50 151 VAL A N 1
ATOM 1205 C CA . VAL A 1 151 ? -8.941 9.620 11.458 1.00 93.50 151 VAL A CA 1
ATOM 1206 C C . VAL A 1 151 ? -10.320 8.947 11.419 1.00 93.50 151 VAL A C 1
ATOM 1208 O O . VAL A 1 151 ? -11.127 9.136 12.325 1.00 93.50 151 VAL A O 1
ATOM 1211 N N . HIS A 1 152 ? -10.578 8.093 10.423 1.00 90.62 152 HIS A N 1
ATOM 1212 C CA . HIS A 1 152 ? -11.844 7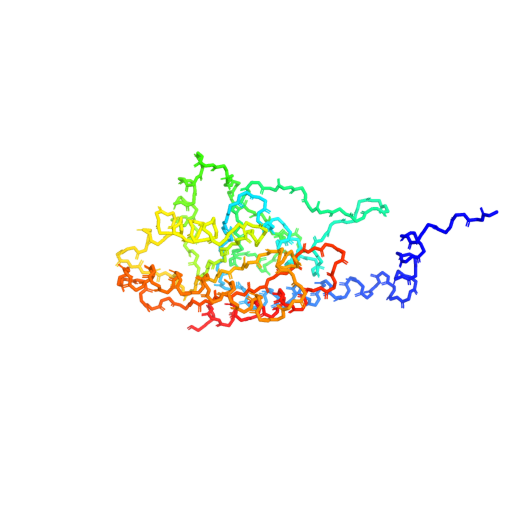.363 10.284 1.00 90.62 152 HIS A CA 1
ATOM 1213 C C . HIS A 1 152 ? -11.976 6.171 11.237 1.00 90.62 152 HIS A C 1
ATOM 1215 O O . HIS A 1 152 ? -13.054 5.590 11.343 1.00 90.62 152 HIS A O 1
ATOM 1221 N N . TYR A 1 153 ? -10.899 5.831 11.942 1.00 91.56 153 TYR A N 1
ATOM 1222 C CA . TYR A 1 153 ? -10.838 4.753 12.923 1.00 91.56 153 TYR A CA 1
ATOM 1223 C C . TYR A 1 153 ? -10.497 5.265 14.328 1.00 91.56 153 TYR A C 1
ATOM 1225 O O . TYR A 1 153 ? -10.215 4.474 15.226 1.00 91.56 153 TYR A O 1
ATOM 1233 N N . ALA A 1 154 ? -10.558 6.588 14.535 1.00 85.88 154 ALA A N 1
ATOM 1234 C CA . ALA A 1 154 ? -10.199 7.235 15.791 1.00 85.88 154 ALA A CA 1
ATOM 1235 C C . ALA A 1 154 ? -11.024 6.729 16.989 1.00 85.88 154 ALA A C 1
ATOM 1237 O O . ALA A 1 154 ? -10.491 6.645 18.093 1.00 85.88 154 ALA A O 1
ATOM 1238 N N . GLU A 1 155 ? -12.286 6.346 16.780 1.00 83.69 155 GLU A N 1
ATOM 1239 C CA . GLU A 1 155 ? -13.163 5.824 17.839 1.00 83.69 155 GLU A CA 1
ATOM 1240 C C . GLU A 1 155 ? -13.124 4.292 17.952 1.00 83.69 155 GLU A C 1
ATOM 1242 O O . GLU A 1 155 ? -13.248 3.734 19.041 1.00 83.69 155 GLU A O 1
ATOM 1247 N N . SER A 1 156 ? -12.964 3.593 16.827 1.00 87.06 156 SER A N 1
ATOM 1248 C CA . SER A 1 156 ? -12.917 2.133 16.762 1.00 87.06 156 SER A CA 1
ATOM 1249 C C . SER A 1 156 ? -12.331 1.678 15.431 1.00 87.06 156 SER A C 1
ATOM 1251 O O . SER A 1 156 ? -12.655 2.235 14.383 1.00 87.06 156 SER A O 1
ATOM 1253 N N . LEU A 1 157 ? -11.559 0.589 15.452 1.00 86.56 157 LEU A N 1
ATOM 1254 C CA . LEU A 1 157 ? -11.101 -0.080 14.231 1.00 86.56 157 LEU A CA 1
ATOM 1255 C C . LEU A 1 157 ? -12.240 -0.717 13.428 1.00 86.56 157 LEU A C 1
ATOM 1257 O O . LEU A 1 157 ? -12.095 -0.963 12.229 1.00 86.56 157 LEU A O 1
ATOM 1261 N N . GLY A 1 158 ? -13.380 -0.996 14.069 1.00 88.06 158 GLY A N 1
ATOM 1262 C CA . GLY A 1 158 ? -14.486 -1.716 13.449 1.00 88.06 158 GLY A CA 1
ATOM 1263 C C . GLY A 1 158 ? -14.034 -3.081 12.925 1.00 88.06 158 GLY A C 1
ATOM 1264 O O . GLY A 1 158 ? -13.850 -4.019 13.695 1.00 88.06 158 GLY A O 1
ATOM 1265 N N . HIS A 1 159 ? -13.870 -3.188 11.605 1.00 87.00 159 HIS A N 1
ATOM 1266 C CA . HIS A 1 159 ? -13.434 -4.413 10.926 1.00 87.00 159 HIS A CA 1
ATOM 1267 C C . HIS A 1 159 ? -11.991 -4.363 10.413 1.00 87.00 159 HIS A C 1
ATOM 1269 O O . HIS A 1 159 ? -11.508 -5.380 9.915 1.00 87.00 159 HIS A O 1
ATOM 1275 N N . LEU A 1 160 ? -11.312 -3.216 10.512 1.00 95.06 160 LEU A N 1
ATOM 1276 C CA . LEU A 1 160 ? -9.962 -3.052 9.989 1.00 95.06 160 LEU A CA 1
ATOM 1277 C C . LEU A 1 160 ? -8.957 -3.806 10.870 1.00 95.06 160 LEU A C 1
ATOM 1279 O O . LEU A 1 160 ? -8.764 -3.465 12.033 1.00 95.06 160 LEU A O 1
ATOM 1283 N N . ALA A 1 161 ? -8.312 -4.821 10.298 1.00 95.69 161 ALA A N 1
ATOM 1284 C CA . ALA A 1 161 ? -7.334 -5.665 10.978 1.00 95.69 161 ALA A CA 1
ATOM 1285 C C . ALA A 1 161 ? -5.882 -5.313 10.615 1.00 95.69 161 ALA A C 1
ATOM 1287 O O . ALA A 1 161 ? -4.988 -5.472 11.445 1.00 95.69 161 ALA A O 1
ATOM 1288 N N . ALA A 1 162 ? -5.635 -4.838 9.389 1.00 97.38 162 ALA A N 1
ATOM 1289 C CA . ALA A 1 162 ? -4.283 -4.551 8.914 1.00 97.38 162 ALA A CA 1
ATOM 1290 C C . ALA A 1 162 ? -4.198 -3.286 8.054 1.00 97.38 162 ALA A C 1
ATOM 1292 O O . ALA A 1 162 ? -5.079 -3.009 7.234 1.00 97.38 162 ALA A O 1
ATOM 1293 N N . LEU A 1 163 ? -3.087 -2.569 8.198 1.00 97.75 163 LEU A N 1
ATOM 1294 C CA . LEU A 1 163 ? -2.673 -1.466 7.339 1.00 97.75 163 LEU A CA 1
ATOM 1295 C C . LEU A 1 163 ? -1.233 -1.723 6.894 1.00 97.75 163 LEU A C 1
ATOM 1297 O O . LEU A 1 163 ? -0.297 -1.590 7.677 1.00 97.75 163 LEU A O 1
ATOM 1301 N N . HIS A 1 164 ? -1.052 -2.113 5.636 1.00 98.31 164 HIS A N 1
ATOM 1302 C CA . HIS A 1 164 ? 0.272 -2.370 5.067 1.00 98.31 164 HIS A CA 1
ATOM 1303 C C . HIS A 1 164 ? 0.661 -1.258 4.100 1.00 98.31 164 HIS A C 1
ATOM 1305 O O . HIS A 1 164 ? -0.159 -0.814 3.297 1.00 98.31 164 HIS A O 1
ATOM 1311 N N . VAL A 1 165 ? 1.925 -0.838 4.136 1.00 98.25 165 VAL A N 1
ATOM 1312 C CA . VAL A 1 165 ? 2.485 0.147 3.206 1.00 98.25 165 VAL A CA 1
ATOM 1313 C C . VAL A 1 165 ? 3.368 -0.551 2.180 1.00 98.25 165 VAL A C 1
ATOM 1315 O O . VAL A 1 165 ? 4.372 -1.181 2.512 1.00 98.25 165 VAL A O 1
ATOM 1318 N N . PHE A 1 166 ? 3.003 -0.436 0.906 1.00 97.50 166 PHE A N 1
ATOM 1319 C CA . PHE A 1 166 ? 3.777 -0.983 -0.206 1.00 97.50 166 PHE A CA 1
ATOM 1320 C C . PHE A 1 166 ? 4.535 0.153 -0.877 1.00 97.50 166 PHE A C 1
ATOM 1322 O O . PHE A 1 166 ? 3.943 1.016 -1.523 1.00 97.50 166 PHE A O 1
ATOM 1329 N N . VAL A 1 167 ? 5.856 0.162 -0.745 1.00 97.00 167 VAL A N 1
ATOM 1330 C CA . VAL A 1 167 ? 6.696 1.162 -1.403 1.00 97.00 167 VAL A CA 1
ATOM 1331 C C . VAL A 1 167 ? 7.076 0.617 -2.770 1.00 97.00 167 VAL A C 1
ATOM 1333 O O . VAL A 1 167 ? 7.765 -0.394 -2.858 1.00 97.00 167 VAL A O 1
ATOM 1336 N N . ASN A 1 168 ? 6.551 1.215 -3.835 1.00 94.75 168 ASN A N 1
ATOM 1337 C CA . ASN A 1 168 ? 6.806 0.796 -5.211 1.00 94.75 168 ASN A CA 1
ATOM 1338 C C . ASN A 1 168 ? 8.010 1.554 -5.798 1.00 94.75 168 ASN A C 1
ATOM 1340 O O . ASN A 1 168 ? 8.419 2.570 -5.244 1.00 94.75 168 ASN A O 1
ATOM 1344 N N . PHE A 1 169 ? 8.570 1.111 -6.927 1.00 92.50 169 PHE A N 1
ATOM 1345 C CA . PHE A 1 169 ? 9.701 1.779 -7.599 1.00 92.50 169 PHE A CA 1
ATOM 1346 C C . PHE A 1 169 ? 10.969 1.898 -6.731 1.00 92.50 169 PHE A C 1
ATOM 1348 O O . PHE A 1 169 ? 11.722 2.874 -6.809 1.00 92.50 169 PHE A O 1
ATOM 1355 N N . CYS A 1 170 ? 11.211 0.901 -5.876 1.00 90.00 170 CYS A N 1
ATOM 1356 C CA . CYS A 1 170 ? 12.396 0.850 -5.013 1.00 90.00 170 CYS A CA 1
ATOM 1357 C C . CYS A 1 170 ? 13.703 0.580 -5.780 1.00 90.00 170 CYS A C 1
ATOM 1359 O O . CYS A 1 170 ? 14.781 0.706 -5.206 1.00 90.00 170 CYS A O 1
ATOM 1361 N N . ASP A 1 171 ? 13.633 0.224 -7.064 1.00 85.44 171 ASP A N 1
ATOM 1362 C CA . ASP A 1 171 ? 14.796 0.054 -7.943 1.00 85.44 171 ASP A CA 1
ATOM 1363 C C . ASP A 1 171 ? 15.589 1.355 -8.132 1.00 85.44 171 ASP A C 1
ATOM 1365 O O . ASP A 1 171 ? 16.802 1.321 -8.334 1.00 85.44 171 ASP A O 1
ATOM 1369 N N . GLY A 1 172 ? 14.924 2.508 -7.996 1.00 83.31 172 GLY A N 1
ATOM 1370 C CA . GLY A 1 172 ? 15.559 3.824 -8.061 1.00 83.31 172 GLY A CA 1
ATOM 1371 C C . GLY A 1 172 ? 16.398 4.198 -6.834 1.00 83.31 172 GLY A C 1
ATOM 1372 O O . GLY A 1 172 ? 17.058 5.232 -6.853 1.00 83.31 172 GLY A O 1
ATOM 1373 N N . TRP A 1 173 ? 16.390 3.397 -5.763 1.00 85.88 173 TRP A N 1
ATOM 1374 C CA . TRP A 1 173 ? 17.087 3.722 -4.508 1.00 85.88 173 TRP A CA 1
ATOM 1375 C C . TRP A 1 173 ? 18.591 3.460 -4.555 1.00 85.88 173 TRP A C 1
ATOM 1377 O O . TRP A 1 173 ? 19.297 3.782 -3.612 1.00 85.88 173 TRP A O 1
ATOM 1387 N N . GLY A 1 174 ? 19.098 2.908 -5.653 1.00 73.31 174 GLY A N 1
ATOM 1388 C CA . GLY A 1 174 ? 20.495 2.516 -5.788 1.00 73.31 174 GLY A CA 1
ATOM 1389 C C . GLY A 1 174 ? 20.701 1.026 -5.523 1.00 73.31 174 GLY A C 1
ATOM 1390 O O . GLY A 1 174 ? 19.851 0.325 -4.981 1.00 73.31 174 GLY A O 1
ATOM 1391 N N . SER A 1 175 ? 21.857 0.520 -5.940 1.00 68.56 175 SER A N 1
ATOM 1392 C CA . SER A 1 175 ? 22.156 -0.915 -6.050 1.00 68.56 175 SER A CA 1
ATOM 1393 C C . SER A 1 175 ? 22.424 -1.635 -4.718 1.00 68.56 175 SER A C 1
ATOM 1395 O O . SER A 1 175 ? 22.805 -2.805 -4.713 1.00 68.56 175 SER A O 1
ATOM 1397 N N . GLY A 1 176 ? 22.250 -0.962 -3.578 1.00 77.56 176 GLY A N 1
ATOM 1398 C CA . GLY A 1 176 ? 22.627 -1.484 -2.269 1.00 77.56 176 GLY A CA 1
ATOM 1399 C C . GLY A 1 176 ? 21.439 -1.897 -1.403 1.00 77.56 176 GLY A C 1
ATOM 1400 O O . GLY A 1 176 ? 20.645 -1.057 -0.988 1.00 77.56 176 GLY A O 1
ATOM 1401 N N . ALA A 1 177 ? 21.419 -3.162 -0.969 1.00 85.06 177 ALA A N 1
ATOM 1402 C CA . ALA A 1 177 ? 20.539 -3.629 0.109 1.00 85.06 177 ALA A CA 1
ATOM 1403 C C . ALA A 1 177 ? 20.560 -2.748 1.387 1.00 85.06 177 ALA A C 1
ATOM 1405 O O . ALA A 1 177 ? 19.522 -2.643 2.045 1.00 85.06 177 ALA A O 1
ATOM 1406 N N . PRO A 1 178 ? 21.682 -2.105 1.791 1.00 90.06 178 PRO A N 1
ATOM 1407 C CA . PRO A 1 178 ? 21.676 -1.167 2.916 1.00 90.06 178 PRO A CA 1
ATOM 1408 C C . PRO A 1 178 ? 20.745 0.033 2.717 1.00 90.06 178 PRO A C 1
ATOM 1410 O O . PRO A 1 178 ? 20.018 0.384 3.643 1.00 90.06 178 PRO A O 1
ATOM 1413 N N . GLU A 1 179 ? 20.732 0.615 1.519 1.00 90.38 179 GLU A N 1
ATOM 1414 C CA . GLU A 1 179 ? 19.949 1.811 1.211 1.00 90.38 179 GLU A CA 1
ATOM 1415 C C . GLU A 1 179 ? 18.455 1.501 1.234 1.00 90.38 179 GLU A C 1
ATOM 1417 O O . GLU A 1 179 ? 17.682 2.158 1.931 1.00 90.38 179 GLU A O 1
ATOM 1422 N N . GLN A 1 180 ? 18.064 0.402 0.587 1.00 91.12 180 GLN A N 1
ATOM 1423 C CA . GLN A 1 180 ? 16.685 -0.071 0.615 1.00 91.12 180 GLN A CA 1
ATOM 1424 C C . GLN A 1 180 ? 16.197 -0.356 2.037 1.00 91.12 180 GLN A C 1
ATOM 1426 O O . GLN A 1 180 ? 15.092 0.042 2.402 1.00 91.12 180 GLN A O 1
ATOM 1431 N N . ARG A 1 181 ? 17.032 -0.983 2.877 1.00 93.50 181 ARG A N 1
ATOM 1432 C CA . ARG A 1 181 ? 16.697 -1.205 4.291 1.00 93.50 181 ARG A CA 1
ATOM 1433 C C . ARG A 1 181 ? 16.555 0.100 5.069 1.00 93.50 181 ARG A C 1
ATOM 1435 O O . ARG A 1 181 ? 15.651 0.182 5.894 1.00 93.50 181 ARG A O 1
ATOM 1442 N N . ARG A 1 182 ? 17.405 1.106 4.818 1.00 95.56 182 ARG A N 1
ATOM 1443 C CA . ARG A 1 182 ? 17.295 2.418 5.478 1.00 95.56 182 ARG A CA 1
ATOM 1444 C C . ARG A 1 182 ? 15.961 3.078 5.147 1.00 95.56 182 ARG A C 1
ATOM 1446 O O . ARG A 1 182 ? 15.260 3.496 6.061 1.00 95.56 182 ARG A O 1
ATOM 1453 N N . ARG A 1 183 ? 15.599 3.141 3.862 1.00 95.81 183 ARG A N 1
ATOM 1454 C CA . ARG A 1 183 ? 14.375 3.822 3.411 1.00 95.81 183 ARG A CA 1
ATOM 1455 C C . ARG A 1 183 ? 13.104 3.082 3.837 1.00 95.81 183 ARG A C 1
ATOM 1457 O O . ARG A 1 183 ? 12.156 3.725 4.271 1.00 95.81 183 ARG A O 1
ATOM 1464 N N . LEU A 1 184 ? 13.095 1.744 3.810 1.00 96.56 184 LEU A N 1
ATOM 1465 C CA . LEU A 1 184 ? 11.977 0.965 4.367 1.00 96.56 184 LEU A CA 1
ATOM 1466 C C . LEU A 1 184 ? 11.828 1.158 5.875 1.00 96.56 184 LEU A C 1
ATOM 1468 O O . LEU A 1 184 ? 10.704 1.256 6.357 1.00 96.56 184 LEU A O 1
ATOM 1472 N N . ARG A 1 185 ? 12.944 1.215 6.615 1.00 97.62 185 ARG A N 1
ATOM 1473 C CA . ARG A 1 185 ? 12.912 1.494 8.053 1.00 97.62 185 ARG A CA 1
ATOM 1474 C C . ARG A 1 185 ? 12.348 2.883 8.325 1.00 97.62 185 ARG A C 1
ATOM 1476 O O . ARG A 1 185 ? 11.459 2.997 9.141 1.00 97.62 185 ARG A O 1
ATOM 1483 N N . LEU A 1 186 ? 12.776 3.895 7.574 1.00 97.81 186 LEU A N 1
ATOM 1484 C C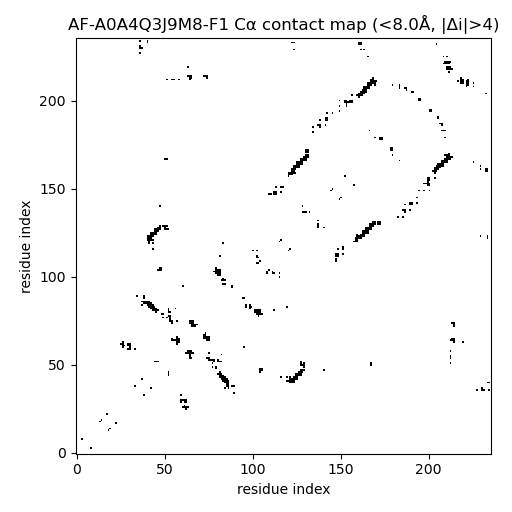A . LEU A 1 186 ? 12.223 5.246 7.678 1.00 97.81 186 LEU A CA 1
ATOM 1485 C C . LEU A 1 186 ? 10.696 5.263 7.516 1.00 97.81 186 LEU A C 1
ATOM 1487 O O . LEU A 1 186 ? 10.015 5.893 8.313 1.00 97.81 186 LEU A O 1
ATOM 1491 N N . VAL A 1 187 ? 10.157 4.561 6.514 1.00 98.12 187 VAL A N 1
ATOM 1492 C CA . VAL A 1 187 ? 8.701 4.475 6.300 1.00 98.12 187 VAL A CA 1
ATOM 1493 C C . VAL A 1 187 ? 8.009 3.711 7.434 1.00 98.12 187 VAL A C 1
ATOM 1495 O O . VAL A 1 187 ? 6.910 4.084 7.833 1.00 98.12 187 VAL A O 1
ATOM 1498 N N . ARG A 1 188 ? 8.639 2.650 7.951 1.00 98.31 188 ARG A N 1
ATOM 1499 C CA . ARG A 1 188 ? 8.116 1.856 9.071 1.00 98.31 188 ARG A CA 1
ATOM 1500 C C . ARG A 1 188 ? 8.069 2.658 10.364 1.00 98.31 188 ARG A C 1
ATOM 1502 O O . ARG A 1 188 ? 7.010 2.703 10.970 1.00 98.31 188 ARG A O 1
ATOM 1509 N N . ASP A 1 189 ? 9.180 3.281 10.742 1.00 98.31 189 ASP A N 1
ATOM 1510 C CA . ASP A 1 189 ? 9.297 4.060 11.973 1.00 98.31 189 ASP A CA 1
ATOM 1511 C C . ASP A 1 189 ? 8.250 5.188 11.968 1.00 98.31 189 ASP A C 1
ATOM 1513 O O . ASP A 1 189 ? 7.487 5.329 12.917 1.00 98.31 189 ASP A O 1
ATOM 1517 N N . GLU A 1 190 ? 8.109 5.905 10.844 1.00 98.25 190 GLU A N 1
ATOM 1518 C CA . GLU A 1 190 ? 7.089 6.952 10.700 1.00 98.25 190 GLU A CA 1
ATOM 1519 C C . GLU A 1 190 ? 5.660 6.388 10.821 1.00 98.25 190 GLU A C 1
ATOM 1521 O O . GLU A 1 190 ? 4.816 6.969 11.496 1.00 98.25 190 GLU A O 1
ATOM 1526 N N . LEU A 1 191 ? 5.363 5.239 10.204 1.00 97.88 191 LEU A N 1
ATOM 1527 C CA . LEU A 1 191 ? 4.042 4.610 10.307 1.00 97.88 191 LEU A CA 1
ATOM 1528 C C . LEU A 1 191 ? 3.721 4.163 11.744 1.00 97.88 191 LEU A C 1
ATOM 1530 O O . LEU A 1 191 ? 2.595 4.350 12.211 1.00 97.88 191 LEU A O 1
ATOM 1534 N N . GLU A 1 192 ? 4.694 3.565 12.429 1.00 97.12 192 GLU A N 1
ATOM 1535 C CA . GLU A 1 192 ? 4.569 3.113 13.817 1.00 97.12 192 GLU A CA 1
ATOM 1536 C C . GLU A 1 192 ? 4.357 4.298 14.769 1.00 97.12 192 GLU A C 1
ATOM 1538 O O . GLU A 1 192 ? 3.486 4.224 15.643 1.00 97.12 192 GLU A O 1
ATOM 1543 N N . ASP A 1 193 ? 5.063 5.411 14.557 1.00 97.00 193 ASP A N 1
ATOM 1544 C CA . ASP A 1 193 ? 4.886 6.648 15.322 1.00 97.00 193 ASP A CA 1
ATOM 1545 C C . ASP A 1 193 ? 3.461 7.211 15.162 1.00 97.00 193 ASP A C 1
ATOM 1547 O O . ASP A 1 193 ? 2.802 7.540 16.155 1.00 97.00 193 ASP A O 1
ATOM 1551 N N . LEU A 1 194 ? 2.928 7.253 13.933 1.00 95.69 194 LEU A N 1
ATOM 1552 C CA . LEU A 1 194 ? 1.567 7.747 13.663 1.00 95.69 194 LEU A CA 1
ATOM 1553 C C . LEU A 1 194 ? 0.481 6.868 14.300 1.00 95.69 194 LEU A C 1
ATOM 1555 O O . LEU A 1 194 ? -0.509 7.380 14.835 1.00 95.69 194 LEU A O 1
ATOM 1559 N N . VAL A 1 195 ? 0.654 5.543 14.261 1.00 94.44 195 VAL A N 1
ATOM 1560 C CA . VAL A 1 195 ? -0.292 4.602 14.879 1.00 94.44 195 VAL A CA 1
ATOM 1561 C C . VAL A 1 195 ? -0.193 4.647 16.402 1.00 94.44 195 VAL A C 1
ATOM 1563 O O . VAL A 1 195 ? -1.222 4.643 17.073 1.00 94.44 195 VAL A O 1
ATOM 1566 N N . THR A 1 196 ? 1.010 4.785 16.959 1.00 94.56 196 THR A N 1
ATOM 1567 C CA . THR A 1 196 ? 1.218 4.959 18.408 1.00 94.56 196 THR A CA 1
ATOM 1568 C C . THR A 1 196 ? 0.565 6.246 18.916 1.00 94.56 196 THR A C 1
ATOM 1570 O O . THR A 1 196 ? -0.040 6.256 19.989 1.00 94.56 196 THR A O 1
ATOM 1573 N N . ALA A 1 197 ? 0.612 7.318 18.121 1.00 94.12 197 ALA A N 1
ATOM 1574 C CA . ALA A 1 197 ? -0.076 8.575 18.409 1.00 94.12 197 ALA A CA 1
ATOM 1575 C C . ALA A 1 197 ? -1.614 8.486 18.300 1.00 94.12 197 ALA A C 1
ATOM 1577 O O . ALA A 1 197 ? -2.307 9.410 18.728 1.00 94.12 197 ALA A O 1
ATOM 1578 N N . THR A 1 198 ? -2.158 7.381 17.773 1.00 92.38 198 THR A N 1
ATOM 1579 C CA . THR A 1 198 ? -3.598 7.144 17.594 1.00 92.38 198 THR A CA 1
ATOM 1580 C C . THR A 1 198 ? -4.023 5.894 18.385 1.00 92.38 198 THR A C 1
ATOM 1582 O O . THR A 1 198 ? -4.119 4.811 17.810 1.00 92.38 198 THR A O 1
ATOM 1585 N N . PRO A 1 199 ? -4.306 5.989 19.703 1.00 90.12 199 PRO A N 1
ATOM 1586 C CA . PRO A 1 199 ? -4.445 4.817 20.581 1.00 90.12 199 PRO A CA 1
ATOM 1587 C C . PRO A 1 199 ? -5.485 3.775 20.147 1.00 90.12 199 PRO A C 1
ATOM 1589 O O . PRO A 1 199 ? -5.292 2.580 20.361 1.00 90.12 199 PRO A O 1
ATOM 1592 N N . SER A 1 200 ? -6.575 4.198 19.506 1.00 92.00 200 SER A N 1
ATOM 1593 C CA . SER A 1 200 ? -7.592 3.297 18.943 1.00 92.00 200 SER A CA 1
ATOM 1594 C C . SER A 1 200 ? -7.056 2.398 17.830 1.00 92.00 200 SER A C 1
ATOM 1596 O O . SER A 1 200 ? -7.602 1.323 17.597 1.00 92.00 200 SER A O 1
ATOM 1598 N N . CYS A 1 201 ? -5.962 2.799 17.185 1.00 92.81 201 CYS A N 1
ATOM 1599 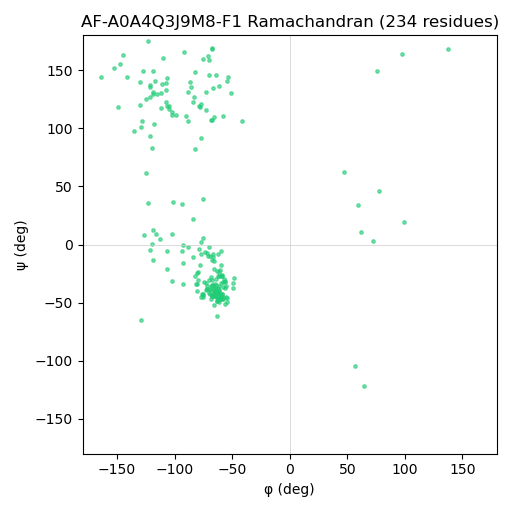C CA . CYS A 1 201 ? -5.294 2.063 16.124 1.00 92.81 201 CYS A CA 1
ATOM 1600 C C . CYS A 1 201 ? -4.171 1.141 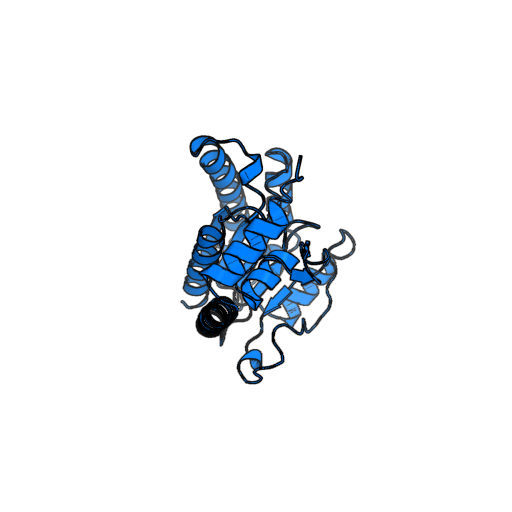16.615 1.00 92.81 201 CYS A C 1
ATOM 1602 O O . CYS A 1 201 ? -3.593 0.424 15.803 1.00 92.81 201 CYS A O 1
ATOM 1604 N N . ALA A 1 202 ? -3.892 1.083 17.923 1.00 91.44 202 ALA A N 1
ATOM 1605 C CA . ALA A 1 202 ? -2.779 0.306 18.478 1.00 91.44 202 ALA A CA 1
ATOM 1606 C C . ALA A 1 202 ? -2.851 -1.209 18.193 1.00 91.44 202 ALA A C 1
ATOM 1608 O O . ALA A 1 202 ? -1.835 -1.895 18.241 1.00 91.44 202 ALA A O 1
ATOM 1609 N N . ALA A 1 203 ? -4.043 -1.741 17.902 1.00 94.00 203 ALA A N 1
ATOM 1610 C CA . ALA A 1 203 ? -4.237 -3.149 17.555 1.00 94.00 203 ALA A CA 1
ATOM 1611 C C . ALA A 1 203 ? -4.079 -3.452 16.050 1.00 94.00 203 ALA A C 1
ATOM 1613 O O . ALA A 1 203 ? -4.204 -4.613 15.657 1.00 94.00 203 ALA A O 1
ATOM 1614 N N . LEU A 1 204 ? -3.831 -2.444 15.200 1.00 95.75 204 LEU A N 1
ATOM 1615 C CA . LEU A 1 204 ? -3.616 -2.663 13.770 1.00 95.75 204 LEU A CA 1
ATOM 1616 C C . LEU A 1 204 ? -2.322 -3.427 13.524 1.00 95.75 204 LEU A C 1
ATOM 1618 O O . LEU A 1 204 ? -1.262 -3.082 14.042 1.00 95.75 204 LEU A O 1
ATOM 1622 N N . ARG A 1 205 ? -2.399 -4.430 12.649 1.00 97.31 205 ARG A N 1
ATOM 1623 C CA . ARG A 1 205 ? -1.208 -5.083 12.109 1.00 97.31 205 ARG A CA 1
ATOM 1624 C C . ARG A 1 205 ? -0.597 -4.188 11.040 1.00 97.31 205 ARG A C 1
ATOM 1626 O O . ARG A 1 205 ? -1.258 -3.856 10.052 1.00 97.31 205 ARG A O 1
ATOM 1633 N N . LEU A 1 206 ? 0.652 -3.795 11.258 1.00 97.69 206 LEU A N 1
ATOM 1634 C CA . LEU A 1 206 ? 1.400 -2.912 10.374 1.00 97.69 206 LEU A CA 1
ATOM 1635 C C . LEU A 1 206 ? 2.525 -3.687 9.702 1.00 97.69 206 LEU A C 1
ATOM 1637 O O . LEU A 1 206 ? 3.239 -4.452 10.350 1.00 97.69 206 LEU A O 1
ATOM 1641 N N . ASP A 1 207 ? 2.721 -3.443 8.412 1.00 98.12 207 ASP A N 1
ATOM 1642 C CA . ASP A 1 207 ? 3.920 -3.891 7.716 1.00 98.12 207 ASP A CA 1
ATOM 1643 C C . ASP A 1 207 ? 4.306 -2.910 6.614 1.00 98.12 207 ASP A C 1
ATOM 1645 O O . ASP A 1 207 ? 3.472 -2.172 6.085 1.00 98.12 207 ASP A O 1
ATOM 1649 N N . VAL A 1 208 ? 5.589 -2.917 6.262 1.00 98.19 208 VAL A N 1
ATOM 1650 C CA . VAL A 1 208 ? 6.138 -2.109 5.175 1.00 98.19 208 VAL A CA 1
ATOM 1651 C C . VAL A 1 208 ? 6.967 -3.002 4.273 1.00 98.19 208 VAL A C 1
ATOM 1653 O O . VAL A 1 208 ? 7.966 -3.583 4.709 1.00 98.19 208 VAL A O 1
ATOM 1656 N N . ALA A 1 209 ? 6.580 -3.071 3.002 1.00 96.62 209 ALA A N 1
ATOM 1657 C CA . ALA A 1 209 ? 7.226 -3.911 2.007 1.00 96.62 209 ALA A CA 1
ATOM 1658 C C . ALA A 1 209 ? 7.739 -3.080 0.829 1.00 96.62 209 ALA A C 1
ATOM 1660 O O . ALA A 1 209 ? 7.027 -2.238 0.282 1.00 96.62 209 ALA A O 1
ATOM 1661 N N . ALA A 1 210 ? 8.967 -3.367 0.391 1.00 94.31 210 ALA A N 1
ATOM 1662 C CA . ALA A 1 210 ? 9.404 -2.950 -0.933 1.00 94.31 210 ALA A CA 1
ATOM 1663 C C . ALA A 1 210 ? 8.702 -3.809 -1.981 1.00 94.31 210 ALA A C 1
ATOM 1665 O O . ALA A 1 210 ? 8.704 -5.039 -1.909 1.00 94.31 210 ALA A O 1
ATOM 1666 N N . THR A 1 211 ? 8.142 -3.142 -2.974 1.00 92.81 211 THR A N 1
ATOM 1667 C CA . THR A 1 211 ? 7.461 -3.747 -4.110 1.00 92.81 211 THR A CA 1
ATOM 1668 C C . THR A 1 211 ? 8.061 -3.190 -5.388 1.00 92.81 211 THR A C 1
ATOM 1670 O O . THR A 1 211 ? 8.536 -2.054 -5.417 1.00 92.81 211 THR A O 1
ATOM 1673 N N . GLN A 1 212 ? 8.072 -3.997 -6.448 1.00 89.94 212 GLN A N 1
ATOM 1674 C CA . GLN A 1 212 ? 8.468 -3.506 -7.756 1.00 89.94 212 GLN A CA 1
ATOM 1675 C C . GLN A 1 212 ? 7.510 -3.984 -8.835 1.00 89.94 212 GLN A C 1
ATOM 1677 O O . GLN A 1 212 ? 7.604 -5.087 -9.367 1.00 89.94 212 GLN A O 1
ATOM 1682 N N . LEU A 1 213 ? 6.583 -3.097 -9.178 1.00 86.25 213 LEU A N 1
ATOM 1683 C CA . LEU A 1 213 ? 5.530 -3.329 -10.160 1.00 86.25 213 LEU A CA 1
ATOM 1684 C C . LEU A 1 213 ? 5.954 -2.849 -11.560 1.00 86.25 213 LEU A C 1
ATOM 1686 O O . LEU A 1 213 ? 5.143 -2.331 -12.320 1.00 86.25 213 LEU A O 1
ATOM 1690 N N . SER A 1 214 ? 7.234 -2.979 -11.914 1.00 80.75 214 SER A N 1
ATOM 1691 C CA . SER A 1 214 ? 7.716 -2.619 -13.252 1.00 80.75 214 SER A CA 1
ATOM 1692 C C . SER A 1 214 ? 7.539 -3.792 -14.226 1.00 80.75 214 SER A C 1
ATOM 1694 O O . SER A 1 214 ? 7.920 -4.916 -13.887 1.00 80.75 214 SER A O 1
ATOM 1696 N N . PRO A 1 215 ? 7.040 -3.559 -15.456 1.00 72.06 215 PRO A N 1
ATOM 1697 C CA . PRO A 1 215 ? 6.951 -4.598 -16.484 1.00 72.06 215 PRO A CA 1
ATOM 1698 C C . PRO A 1 215 ? 8.309 -5.198 -16.865 1.00 72.06 215 PRO A C 1
ATOM 1700 O O . PRO A 1 215 ? 8.385 -6.347 -17.288 1.00 72.06 215 PRO A O 1
ATOM 1703 N N . ASN A 1 216 ? 9.380 -4.416 -16.712 1.00 70.19 216 ASN A N 1
ATOM 1704 C CA . ASN A 1 216 ? 10.712 -4.752 -17.217 1.00 70.19 216 ASN A CA 1
ATOM 1705 C C . ASN A 1 216 ? 11.598 -5.462 -16.185 1.00 70.19 216 ASN A C 1
ATOM 1707 O O . ASN A 1 216 ? 12.717 -5.849 -16.511 1.00 70.19 216 ASN A O 1
ATOM 1711 N N . LEU A 1 217 ? 11.137 -5.602 -14.940 1.00 68.94 217 LEU A N 1
ATOM 1712 C CA . LEU A 1 217 ? 11.919 -6.182 -13.852 1.00 68.94 217 LEU A CA 1
ATOM 1713 C C . LEU A 1 217 ? 11.179 -7.392 -13.290 1.00 68.94 217 LEU A C 1
ATOM 1715 O O . LEU A 1 217 ? 10.024 -7.277 -12.895 1.00 68.94 217 LEU A O 1
ATOM 1719 N N . GLN A 1 218 ? 11.857 -8.540 -13.216 1.00 66.94 218 GLN A N 1
ATOM 1720 C CA . GLN A 1 218 ? 11.332 -9.790 -12.643 1.00 66.94 218 GLN A CA 1
ATOM 1721 C C . GLN A 1 218 ? 11.284 -9.758 -11.098 1.00 66.94 218 GLN A C 1
ATOM 1723 O O . GLN A 1 218 ? 11.596 -10.742 -10.437 1.00 66.94 218 GLN A O 1
ATOM 1728 N N . ALA A 1 219 ? 10.910 -8.621 -10.510 1.00 64.88 219 ALA A N 1
ATOM 1729 C CA . ALA A 1 219 ? 10.839 -8.397 -9.062 1.00 64.88 219 ALA A CA 1
ATOM 1730 C C . ALA A 1 219 ? 9.388 -8.490 -8.538 1.00 64.88 219 ALA A C 1
ATOM 1732 O O . ALA A 1 219 ? 8.926 -7.725 -7.690 1.00 64.88 219 ALA A O 1
ATOM 1733 N N . TRP A 1 220 ? 8.624 -9.411 -9.126 1.00 82.56 220 TRP A N 1
ATOM 1734 C CA . TRP A 1 220 ? 7.248 -9.724 -8.742 1.00 82.56 220 TRP A CA 1
ATOM 1735 C C . TRP A 1 220 ? 7.130 -10.683 -7.544 1.00 82.56 220 TRP A C 1
ATOM 1737 O O . TRP A 1 220 ? 6.133 -10.570 -6.825 1.00 82.56 220 TRP A O 1
ATOM 1747 N N . PRO A 1 221 ? 8.104 -11.578 -7.255 1.00 87.75 221 PRO A N 1
ATOM 1748 C CA . PRO A 1 221 ? 8.069 -12.396 -6.040 1.00 87.75 221 PRO A CA 1
ATOM 1749 C C . PRO A 1 221 ? 7.964 -11.570 -4.751 1.00 87.75 221 PRO A C 1
ATOM 1751 O O . PRO A 1 221 ? 7.338 -12.000 -3.782 1.00 87.75 221 PRO A O 1
ATOM 1754 N N . GLU A 1 222 ? 8.534 -10.365 -4.723 1.00 89.50 222 GLU A N 1
ATOM 1755 C CA . GLU A 1 222 ? 8.432 -9.438 -3.599 1.00 89.50 222 GLU A CA 1
ATOM 1756 C C . GLU A 1 222 ? 6.996 -8.958 -3.384 1.00 89.50 222 GLU A C 1
ATOM 1758 O O . GLU A 1 222 ? 6.520 -8.957 -2.248 1.00 89.50 222 GLU A O 1
ATOM 1763 N N . VAL A 1 223 ? 6.296 -8.614 -4.471 1.00 91.25 223 VAL A N 1
ATOM 1764 C CA . VAL A 1 223 ? 4.876 -8.228 -4.450 1.00 91.25 223 VAL A CA 1
ATOM 1765 C C . VAL A 1 223 ? 4.023 -9.402 -3.986 1.00 91.25 223 VAL A C 1
ATOM 1767 O O . VAL A 1 223 ? 3.150 -9.242 -3.136 1.00 91.25 223 VAL A O 1
ATOM 1770 N N . GLU A 1 224 ? 4.298 -10.599 -4.504 1.00 91.25 224 GLU A N 1
ATOM 1771 C CA . GLU A 1 224 ? 3.587 -11.812 -4.116 1.00 91.25 224 GLU A CA 1
ATOM 1772 C C . GLU A 1 224 ? 3.752 -12.108 -2.621 1.00 91.25 224 GLU A C 1
ATOM 1774 O O . GLU A 1 224 ? 2.776 -12.374 -1.918 1.00 91.25 224 GLU A O 1
ATOM 1779 N N . ARG A 1 225 ? 4.984 -12.022 -2.112 1.00 92.88 225 ARG A N 1
ATOM 1780 C CA . ARG A 1 225 ? 5.287 -12.204 -0.691 1.00 92.88 225 ARG A CA 1
ATOM 1781 C C . ARG A 1 225 ? 4.580 -11.159 0.172 1.00 92.88 225 ARG A C 1
ATOM 1783 O O . ARG A 1 225 ? 4.007 -11.537 1.190 1.00 92.88 225 ARG A O 1
ATOM 1790 N N . ALA A 1 226 ? 4.581 -9.892 -0.243 1.00 94.81 226 ALA A N 1
ATOM 1791 C CA . ALA A 1 226 ? 3.889 -8.818 0.467 1.00 94.81 226 ALA A CA 1
ATOM 1792 C C . ALA A 1 226 ? 2.369 -9.063 0.518 1.00 94.81 226 ALA A C 1
ATOM 1794 O O . ALA A 1 226 ? 1.768 -8.998 1.586 1.00 94.81 226 ALA A O 1
ATOM 1795 N N . LEU A 1 227 ? 1.751 -9.451 -0.603 1.00 93.31 227 LEU A N 1
ATOM 1796 C CA . LEU A 1 227 ? 0.325 -9.795 -0.662 1.00 93.31 227 LEU A CA 1
ATOM 1797 C C . LEU A 1 227 ? -0.028 -11.035 0.169 1.00 93.31 227 LEU A C 1
ATOM 1799 O O . LEU A 1 227 ? -1.083 -11.066 0.801 1.00 93.31 227 LEU A O 1
ATOM 1803 N N . ARG A 1 228 ? 0.833 -12.062 0.185 1.00 93.06 228 ARG A N 1
ATOM 1804 C CA . ARG A 1 228 ? 0.656 -13.250 1.040 1.00 93.06 228 ARG A CA 1
ATOM 1805 C C . ARG A 1 228 ? 0.708 -12.875 2.521 1.00 93.06 228 ARG A C 1
ATOM 1807 O O . ARG A 1 228 ? -0.133 -13.351 3.278 1.00 93.06 228 ARG A O 1
ATOM 1814 N N . HIS A 1 229 ? 1.665 -12.034 2.917 1.00 95.69 229 HIS A N 1
ATOM 1815 C CA . HIS A 1 229 ? 1.795 -11.567 4.297 1.00 95.69 229 HIS A CA 1
ATOM 1816 C C . HIS A 1 229 ? 0.573 -10.744 4.716 1.00 95.69 229 HIS A C 1
ATOM 1818 O O . HIS A 1 229 ? -0.078 -11.073 5.703 1.00 95.69 229 HIS A O 1
ATOM 1824 N N . PHE A 1 230 ? 0.172 -9.779 3.886 1.00 95.75 230 PHE A N 1
ATOM 1825 C CA . PHE A 1 230 ? -1.052 -9.006 4.078 1.00 95.75 230 PHE A CA 1
ATOM 1826 C C . PHE A 1 230 ? -2.302 -9.889 4.199 1.00 95.75 230 PHE A C 1
ATOM 1828 O O . PHE A 1 230 ? -3.121 -9.704 5.096 1.00 95.75 230 PHE A O 1
ATOM 1835 N N . GLY A 1 231 ? -2.439 -10.893 3.327 1.00 91.88 231 GLY A N 1
ATOM 1836 C CA . GLY A 1 231 ? -3.538 -11.855 3.381 1.00 91.88 231 GLY A CA 1
ATOM 1837 C C . GLY A 1 231 ? -3.576 -12.678 4.665 1.00 91.88 231 GLY A C 1
ATOM 1838 O O . GLY A 1 231 ? -4.663 -12.957 5.165 1.00 91.88 231 GLY A O 1
ATOM 1839 N N . ALA A 1 232 ? -2.416 -13.040 5.218 1.00 93.31 232 ALA A N 1
ATOM 1840 C CA . ALA A 1 232 ? -2.338 -13.715 6.509 1.00 93.31 232 ALA A CA 1
ATOM 1841 C C . ALA A 1 232 ? -2.773 -12.786 7.654 1.00 93.31 232 ALA A C 1
ATOM 1843 O O . ALA A 1 232 ? -3.585 -13.188 8.487 1.00 93.31 232 ALA A O 1
ATOM 1844 N N . ASP A 1 233 ? -2.314 -11.534 7.646 1.00 95.12 233 ASP A N 1
ATOM 1845 C CA . ASP A 1 233 ? -2.629 -10.556 8.690 1.00 95.12 233 ASP A CA 1
ATOM 1846 C C . ASP A 1 233 ? -4.111 -10.200 8.756 1.00 95.12 233 ASP A C 1
ATOM 1848 O O . ASP A 1 233 ? -4.640 -10.007 9.845 1.00 95.12 233 ASP A O 1
ATOM 1852 N N . ILE A 1 234 ? -4.819 -10.144 7.629 1.00 93.25 234 ILE A N 1
ATOM 1853 C CA . ILE A 1 234 ? -6.268 -9.879 7.643 1.00 93.25 234 ILE A CA 1
ATOM 1854 C C . ILE A 1 234 ? -7.110 -11.140 7.881 1.00 93.25 234 ILE A C 1
ATOM 1856 O O . ILE A 1 234 ? -8.330 -11.051 8.043 1.00 93.25 234 ILE A O 1
ATOM 1860 N N . ALA A 1 235 ? -6.504 -12.330 7.835 1.00 87.31 235 ALA A N 1
ATOM 1861 C CA . ALA A 1 235 ? -7.211 -13.587 8.057 1.00 87.31 235 ALA A CA 1
ATOM 1862 C C . ALA A 1 235 ? -7.423 -13.882 9.548 1.00 87.31 235 ALA A C 1
ATOM 1864 O O . ALA A 1 235 ? -8.472 -14.439 9.880 1.00 87.31 235 ALA A O 1
ATOM 1865 N N . LEU A 1 236 ? -6.464 -13.487 10.394 1.00 77.81 236 LEU A N 1
ATOM 1866 C CA . LEU A 1 236 ? -6.451 -13.652 11.854 1.00 77.81 236 LEU A CA 1
ATOM 1867 C C . LEU A 1 236 ? -7.465 -12.744 12.559 1.00 77.81 236 LEU A C 1
ATOM 1869 O O . LEU A 1 236 ? -8.297 -13.284 13.314 1.00 77.81 236 LEU A O 1
#

Mean predicted aligned error: 10.13 Å

Sequence (236 aa):
MVAFDLKKDMLQWFVSTFGKDVLLYTADALQHQWSRLFKTRTILILGPKQAGKSTLLQFMRSGQPYEVVGDELRTPAPTAMAAVVDQKFAADKKNWLRLKRDVPGDLDLRDTWAQAIADVKPHGIIYLLDGRRSDEQLRADVQDIVPHVLVHYAESLGHLAALHVFVNFCDGWGSGAPEQRRRLRLVRDELEDLVTATPSCAALRLDVAATQLSPNLQAWPEVERALRHFGADIAL